Protein AF-V4IVT3-F1 (afdb_monomer)

Organism: NCBI:txid1324957

Structure (mmCIF, N/CA/C/O backbone):
data_AF-V4IVT3-F1
#
_entry.id   AF-V4IVT3-F1
#
loop_
_atom_site.group_PDB
_atom_site.id
_atom_site.type_symbol
_atom_site.label_atom_id
_atom_site.label_alt_id
_atom_site.label_comp_id
_atom_site.label_asym_id
_atom_site.label_entity_id
_atom_site.label_seq_id
_atom_site.pdbx_PDB_ins_code
_atom_site.Cartn_x
_atom_site.Cartn_y
_atom_site.Cartn_z
_atom_site.occupancy
_atom_site.B_iso_or_equiv
_atom_site.auth_seq_id
_atom_site.auth_comp_id
_atom_site.auth_asym_id
_atom_site.auth_atom_id
_atom_site.pdbx_PDB_model_num
ATOM 1 N N . MET A 1 1 ? -0.482 5.892 18.316 1.00 83.56 1 MET A N 1
ATOM 2 C CA . MET A 1 1 ? -0.751 5.610 16.899 1.00 83.56 1 MET A CA 1
ATOM 3 C C . MET A 1 1 ? 0.089 6.516 16.013 1.00 83.56 1 MET A C 1
ATOM 5 O O . MET A 1 1 ? 0.013 7.734 16.141 1.00 83.56 1 MET A O 1
ATOM 9 N N . ASP A 1 2 ? 0.873 5.914 15.125 1.00 91.94 2 ASP A N 1
ATOM 10 C CA . ASP A 1 2 ? 1.661 6.580 14.084 1.00 91.94 2 ASP A CA 1
ATOM 11 C C . ASP A 1 2 ? 1.041 6.321 12.705 1.00 91.94 2 ASP A C 1
ATOM 13 O O . ASP A 1 2 ? 0.226 5.412 12.528 1.00 91.94 2 ASP A O 1
ATOM 17 N N . THR A 1 3 ? 1.413 7.124 11.710 1.00 95.69 3 THR A N 1
ATOM 18 C CA . THR A 1 3 ? 0.985 6.935 10.317 1.00 95.69 3 THR A CA 1
ATOM 19 C C . THR A 1 3 ? 2.180 7.054 9.380 1.00 95.69 3 THR A C 1
ATOM 21 O O . THR A 1 3 ? 2.964 7.993 9.487 1.00 95.69 3 THR A O 1
ATOM 24 N N . GLU A 1 4 ? 2.303 6.097 8.466 1.00 95.50 4 GLU A N 1
ATOM 25 C CA . GLU A 1 4 ? 3.362 5.995 7.459 1.00 95.50 4 GLU A CA 1
ATOM 26 C C . GLU A 1 4 ? 2.772 6.084 6.058 1.00 95.50 4 GLU A C 1
ATOM 28 O O . GLU A 1 4 ? 1.723 5.505 5.800 1.00 95.50 4 GLU A O 1
ATOM 33 N N . GLY A 1 5 ? 3.466 6.725 5.118 1.00 95.19 5 GLY A N 1
ATOM 34 C CA . GLY A 1 5 ? 2.943 6.933 3.763 1.00 95.19 5 GLY A CA 1
ATOM 35 C C . GLY A 1 5 ? 1.857 8.013 3.691 1.00 95.19 5 GLY A C 1
ATOM 36 O O . GLY A 1 5 ? 1.385 8.542 4.697 1.00 95.19 5 GLY A O 1
ATOM 37 N N . THR A 1 6 ? 1.483 8.384 2.472 1.00 95.75 6 THR A N 1
ATOM 38 C CA . THR A 1 6 ? 0.649 9.568 2.202 1.00 95.75 6 THR A CA 1
ATOM 39 C C . THR A 1 6 ? -0.631 9.240 1.440 1.00 95.75 6 THR A C 1
ATOM 41 O O . THR A 1 6 ? -1.629 9.948 1.610 1.00 95.75 6 THR A O 1
ATOM 44 N N . LEU A 1 7 ? -0.637 8.153 0.668 1.00 96.06 7 LEU A N 1
ATOM 45 C CA . LEU A 1 7 ? -1.702 7.773 -0.250 1.00 96.06 7 LEU A CA 1
ATOM 46 C C . LEU A 1 7 ? -2.799 6.969 0.461 1.00 96.06 7 LEU A C 1
ATOM 48 O O . LEU A 1 7 ? -2.551 5.885 0.978 1.00 96.06 7 LEU A O 1
ATOM 52 N N . ALA A 1 8 ? -4.024 7.483 0.468 1.00 94.69 8 ALA A N 1
ATOM 53 C CA . ALA A 1 8 ? -5.204 6.785 0.980 1.00 94.69 8 ALA A CA 1
ATOM 54 C C . ALA A 1 8 ? -6.357 6.986 -0.013 1.00 94.69 8 ALA A C 1
ATOM 56 O O . ALA A 1 8 ? -7.132 7.926 0.158 1.00 94.69 8 ALA A O 1
ATOM 57 N N . PRO A 1 9 ? -6.414 6.195 -1.099 1.00 93.88 9 PRO A N 1
ATOM 58 C CA . PRO A 1 9 ? -7.424 6.375 -2.129 1.00 93.88 9 PRO A CA 1
ATOM 59 C C . PRO A 1 9 ? -8.813 6.076 -1.565 1.00 93.88 9 PRO A C 1
ATOM 61 O O . PRO A 1 9 ? -9.016 5.050 -0.919 1.00 93.88 9 PRO A O 1
ATOM 64 N N . GLU A 1 10 ? -9.769 6.962 -1.825 1.00 91.19 10 GLU A N 1
ATOM 65 C CA . GLU A 1 10 ? -11.156 6.779 -1.380 1.00 91.19 10 GLU A CA 1
ATOM 66 C C . GLU A 1 10 ? -11.987 5.961 -2.376 1.00 91.19 10 GLU A C 1
ATOM 68 O O . GLU A 1 10 ? -13.024 5.410 -2.021 1.00 91.19 10 GLU A O 1
ATOM 73 N N . THR A 1 11 ? -11.517 5.839 -3.621 1.00 91.50 11 THR A N 1
ATOM 74 C CA . THR A 1 11 ? -12.195 5.106 -4.695 1.00 91.50 11 THR A CA 1
ATOM 75 C C . THR A 1 11 ? -11.202 4.323 -5.551 1.00 91.50 11 THR A C 1
ATOM 77 O O . THR A 1 11 ? -10.019 4.670 -5.644 1.00 91.50 11 THR A O 1
ATOM 80 N N . ALA A 1 12 ? -11.697 3.301 -6.257 1.00 90.12 12 ALA A N 1
ATOM 81 C CA . ALA A 1 12 ? -10.900 2.557 -7.232 1.00 90.12 12 ALA A CA 1
ATOM 82 C C . ALA A 1 12 ? -10.398 3.450 -8.384 1.00 90.12 12 ALA A C 1
ATOM 84 O O . ALA A 1 12 ? -9.321 3.216 -8.926 1.00 90.12 12 ALA A O 1
ATOM 85 N N . ALA A 1 13 ? -11.157 4.486 -8.763 1.00 88.31 13 ALA A N 1
ATOM 86 C CA . ALA A 1 13 ? -10.740 5.453 -9.778 1.00 88.31 13 ALA A CA 1
ATOM 87 C C . ALA A 1 13 ? -9.558 6.309 -9.299 1.00 88.31 13 ALA A C 1
ATOM 89 O O . ALA A 1 13 ? -8.565 6.412 -10.012 1.00 88.31 13 ALA A O 1
ATOM 90 N N . ALA A 1 14 ? -9.620 6.832 -8.070 1.00 92.00 14 ALA A N 1
ATOM 91 C CA . ALA A 1 14 ? -8.513 7.584 -7.478 1.00 92.00 14 ALA A CA 1
ATOM 92 C C . ALA A 1 14 ? -7.258 6.712 -7.304 1.00 92.00 14 ALA A C 1
ATOM 94 O O . ALA A 1 14 ? -6.136 7.176 -7.495 1.00 92.00 14 ALA A O 1
ATOM 95 N N . ALA A 1 15 ? -7.436 5.427 -6.974 1.00 94.12 15 ALA A N 1
ATOM 96 C CA . ALA A 1 15 ? -6.331 4.477 -6.918 1.00 94.12 15 ALA A CA 1
ATOM 97 C C . ALA A 1 15 ? -5.674 4.276 -8.295 1.00 94.12 15 ALA A C 1
ATOM 99 O O . ALA A 1 15 ? -4.447 4.265 -8.380 1.00 94.12 15 ALA A O 1
ATOM 100 N N . ARG A 1 16 ? -6.477 4.150 -9.364 1.00 92.06 16 ARG A N 1
ATOM 101 C CA . ARG A 1 16 ? -5.990 4.028 -10.749 1.00 92.06 16 ARG A CA 1
ATOM 102 C C . ARG A 1 16 ? -5.224 5.262 -11.200 1.00 92.06 16 ARG A C 1
ATOM 104 O O . ARG A 1 16 ? -4.102 5.117 -11.668 1.00 92.06 16 ARG A O 1
ATOM 111 N N . GLU A 1 17 ? -5.780 6.448 -10.983 1.00 93.38 17 GLU A N 1
ATOM 112 C CA . GLU A 1 17 ? -5.127 7.718 -11.316 1.00 93.38 17 GLU A CA 1
ATOM 113 C C . GLU A 1 17 ? -3.757 7.834 -10.632 1.00 93.38 17 GLU A C 1
ATOM 115 O O . GLU A 1 17 ? -2.736 7.984 -11.301 1.00 93.38 17 GLU A O 1
ATOM 120 N N . ALA A 1 18 ? -3.706 7.629 -9.312 1.00 95.88 18 ALA A N 1
ATOM 121 C CA . ALA A 1 18 ? -2.451 7.672 -8.564 1.00 95.88 18 ALA A CA 1
ATOM 122 C C . ALA A 1 18 ? -1.438 6.608 -9.029 1.00 95.88 18 ALA A C 1
ATOM 124 O O . ALA A 1 18 ? -0.230 6.838 -9.004 1.00 95.88 18 ALA A O 1
ATOM 125 N N . TYR A 1 19 ? -1.902 5.427 -9.443 1.00 95.56 19 TYR A N 1
ATOM 126 C CA . TYR A 1 19 ? -1.035 4.374 -9.969 1.00 95.56 19 TYR A CA 1
ATOM 127 C C . TYR A 1 19 ? -0.478 4.719 -11.358 1.00 95.56 19 TYR A C 1
ATOM 129 O O . TYR A 1 19 ? 0.705 4.490 -11.621 1.00 95.56 19 TYR A O 1
ATOM 137 N N . GLU A 1 20 ? -1.287 5.305 -12.240 1.00 94.38 20 GLU A N 1
ATOM 138 C CA . GLU A 1 20 ? -0.865 5.759 -13.569 1.00 94.38 20 GLU A CA 1
ATOM 139 C C . GLU A 1 20 ? 0.207 6.856 -13.487 1.00 94.38 20 GLU A C 1
ATOM 141 O O . GLU A 1 20 ? 1.221 6.778 -14.191 1.00 94.38 20 GLU A O 1
ATOM 146 N N . GLU A 1 21 ? 0.055 7.810 -12.562 1.00 96.25 21 GLU A N 1
ATOM 147 C CA . GLU A 1 21 ? 1.023 8.890 -12.319 1.00 96.25 21 GLU A CA 1
ATOM 148 C C . GLU A 1 21 ? 2.428 8.386 -11.939 1.00 96.25 21 GLU A C 1
ATOM 150 O O . GLU A 1 21 ? 3.429 9.069 -12.172 1.00 96.25 21 GLU A O 1
ATOM 155 N N . LEU A 1 22 ? 2.539 7.167 -11.403 1.00 96.69 22 LEU A N 1
ATOM 156 C CA . LEU A 1 22 ? 3.819 6.568 -11.015 1.00 96.69 22 LEU A CA 1
ATOM 157 C C . LEU A 1 22 ? 4.597 5.950 -12.183 1.00 96.69 22 LEU A C 1
ATOM 159 O O . LEU A 1 22 ? 5.755 5.569 -11.998 1.00 96.69 22 LEU A O 1
ATOM 163 N N . GLY A 1 23 ? 4.013 5.863 -13.384 1.00 94.81 23 GLY A N 1
ATOM 164 C CA . GLY A 1 23 ? 4.668 5.302 -14.572 1.00 94.81 23 GLY A CA 1
ATOM 165 C C . GLY A 1 23 ? 6.054 5.904 -14.863 1.00 94.81 23 GLY A C 1
ATOM 166 O O . GLY A 1 23 ? 7.041 5.162 -14.900 1.00 94.81 23 GLY A O 1
ATOM 167 N N . PRO A 1 24 ? 6.177 7.238 -15.009 1.00 96.31 24 PRO A N 1
ATOM 168 C CA . PRO A 1 24 ? 7.465 7.890 -15.248 1.00 96.31 24 PRO A CA 1
ATOM 169 C C . PRO A 1 24 ? 8.474 7.679 -14.112 1.00 96.31 24 PRO A C 1
ATOM 171 O O . PRO A 1 24 ? 9.652 7.427 -14.373 1.00 96.31 24 PRO A O 1
ATOM 174 N N . ALA A 1 25 ? 8.022 7.737 -12.854 1.00 96.81 25 ALA A N 1
ATOM 175 C CA . ALA A 1 25 ? 8.884 7.520 -11.694 1.00 96.81 25 ALA A CA 1
ATOM 176 C C . ALA A 1 25 ? 9.462 6.096 -11.694 1.00 96.81 25 ALA A C 1
ATOM 178 O O . ALA A 1 25 ? 10.673 5.925 -11.565 1.00 96.81 25 ALA A O 1
ATOM 179 N N . ALA A 1 26 ? 8.627 5.084 -11.942 1.00 96.88 26 ALA A N 1
ATOM 180 C CA . ALA A 1 26 ? 9.058 3.693 -12.030 1.00 96.88 26 ALA A CA 1
ATOM 181 C C . ALA A 1 26 ? 10.080 3.464 -13.153 1.00 96.88 26 ALA A C 1
ATOM 183 O O . ALA A 1 26 ? 11.081 2.767 -12.956 1.00 96.88 26 ALA A O 1
ATOM 184 N N . GLN A 1 27 ? 9.875 4.087 -14.317 1.00 95.00 27 GLN A N 1
ATOM 185 C CA . GLN A 1 27 ? 10.809 3.991 -15.436 1.00 95.00 27 GLN A CA 1
ATOM 186 C C . GLN A 1 27 ? 12.173 4.604 -15.094 1.00 95.00 27 GLN A C 1
ATOM 188 O O . GLN A 1 27 ? 13.209 3.995 -15.371 1.00 95.00 27 GLN A O 1
ATOM 193 N N . VAL A 1 28 ? 12.187 5.793 -14.482 1.00 97.44 28 VAL A N 1
ATOM 194 C CA . VAL A 1 28 ? 13.426 6.466 -14.063 1.00 97.44 28 VAL A CA 1
ATOM 195 C C . VAL A 1 28 ? 14.150 5.644 -13.002 1.00 97.44 28 VAL A C 1
ATOM 197 O O . VAL A 1 28 ? 15.338 5.374 -13.159 1.00 97.44 28 VAL A O 1
ATOM 200 N N . THR A 1 29 ? 13.445 5.179 -11.968 1.00 97.62 29 THR A N 1
ATOM 201 C CA . THR A 1 29 ? 14.031 4.341 -10.913 1.00 97.62 29 THR A CA 1
ATOM 202 C C . THR A 1 29 ? 14.659 3.072 -11.485 1.00 97.62 29 THR A C 1
ATOM 204 O O . THR A 1 29 ? 15.798 2.749 -11.152 1.00 97.62 29 THR A O 1
ATOM 207 N N . THR A 1 30 ? 13.961 2.381 -12.390 1.00 96.88 30 THR A N 1
ATOM 208 C CA . THR A 1 30 ? 14.478 1.159 -13.026 1.00 96.88 30 THR A CA 1
ATOM 209 C C . THR A 1 30 ? 15.719 1.449 -13.871 1.00 96.88 30 THR A C 1
ATOM 211 O O . THR A 1 30 ? 16.702 0.709 -13.816 1.00 96.88 30 THR A O 1
ATOM 214 N N . ARG A 1 31 ? 15.706 2.556 -14.624 1.00 95.50 31 ARG A N 1
ATOM 215 C CA . ARG A 1 31 ? 16.837 2.967 -15.459 1.00 95.50 31 ARG A CA 1
ATOM 216 C C . ARG A 1 31 ? 18.078 3.283 -14.635 1.00 95.50 31 ARG A C 1
ATOM 218 O O . ARG A 1 31 ? 19.161 2.814 -14.971 1.00 95.50 31 ARG A O 1
ATOM 225 N N . GLU A 1 32 ? 17.926 4.059 -13.567 1.00 98.12 32 GLU A N 1
ATOM 226 C CA . GLU A 1 32 ? 19.049 4.423 -12.702 1.00 98.12 32 GLU A CA 1
ATOM 227 C C . GLU A 1 32 ? 19.602 3.202 -11.955 1.00 98.12 32 GLU A C 1
ATOM 229 O O . GLU A 1 32 ? 20.818 3.079 -11.818 1.00 98.12 32 GLU A O 1
ATOM 234 N N . ALA A 1 33 ? 18.746 2.253 -11.558 1.00 96.94 33 ALA A N 1
ATOM 235 C CA . ALA A 1 33 ? 19.195 0.982 -10.994 1.00 96.94 33 ALA A CA 1
ATOM 236 C C . ALA A 1 33 ? 20.020 0.167 -12.007 1.00 96.94 33 ALA A C 1
ATOM 238 O O . ALA A 1 33 ? 21.124 -0.267 -11.685 1.00 96.94 33 ALA A O 1
ATOM 239 N N . ALA A 1 34 ? 19.534 0.003 -13.243 1.00 95.88 34 ALA A N 1
ATOM 240 C CA . ALA A 1 34 ? 20.262 -0.701 -14.304 1.00 95.88 34 ALA A CA 1
ATOM 241 C C . ALA A 1 34 ? 21.603 -0.029 -14.636 1.00 95.88 34 ALA A C 1
ATOM 243 O O . ALA A 1 34 ? 22.617 -0.701 -14.807 1.00 95.88 34 ALA A O 1
ATOM 244 N N . LYS A 1 35 ? 21.627 1.306 -14.655 1.00 95.06 35 LYS A N 1
ATOM 245 C CA . LYS A 1 35 ? 22.848 2.091 -14.854 1.00 95.06 35 LYS A CA 1
ATOM 246 C C . LYS A 1 35 ? 23.850 1.904 -13.715 1.00 95.06 35 LYS A C 1
ATOM 248 O O . LYS A 1 35 ? 25.039 1.780 -13.980 1.00 95.06 35 LYS A O 1
ATOM 253 N N . ALA A 1 36 ? 23.392 1.877 -12.464 1.00 97.44 36 ALA A N 1
ATOM 254 C CA . ALA A 1 36 ? 24.249 1.608 -11.309 1.00 97.44 36 ALA A CA 1
ATOM 255 C C . ALA A 1 36 ? 24.818 0.178 -11.319 1.00 97.44 36 ALA A C 1
ATOM 257 O O . ALA A 1 36 ? 25.887 -0.055 -10.765 1.00 97.44 36 ALA A O 1
ATOM 258 N N . MET A 1 37 ? 24.115 -0.755 -11.966 1.00 96.69 37 MET A N 1
ATOM 259 C CA . MET A 1 37 ? 24.580 -2.118 -12.241 1.00 96.69 37 MET A CA 1
ATOM 260 C C . MET A 1 37 ? 25.440 -2.226 -13.512 1.00 96.69 37 MET A C 1
ATOM 262 O O . MET A 1 37 ? 25.831 -3.329 -13.875 1.00 96.69 37 MET A O 1
ATOM 266 N N . GLU A 1 38 ? 25.737 -1.103 -14.175 1.00 96.69 38 GLU A N 1
ATOM 267 C CA . GLU A 1 38 ? 26.580 -1.019 -15.375 1.00 96.69 38 GLU A CA 1
ATOM 268 C C . GLU A 1 38 ? 26.067 -1.830 -16.578 1.00 96.69 38 GLU A C 1
ATOM 270 O O . GLU A 1 38 ? 26.850 -2.222 -17.441 1.00 96.69 38 GLU A O 1
ATOM 275 N N . PHE A 1 39 ? 24.750 -2.047 -16.674 1.00 97.06 39 PHE A N 1
ATOM 276 C CA . PHE A 1 39 ? 24.166 -2.741 -17.824 1.00 97.06 39 PHE A CA 1
ATOM 277 C C . PHE A 1 39 ? 24.455 -1.973 -19.114 1.00 97.06 39 PHE A C 1
ATOM 279 O O . PHE A 1 39 ? 24.189 -0.769 -19.219 1.00 97.06 39 PHE A O 1
ATOM 286 N N . ASP A 1 40 ? 24.959 -2.684 -20.121 1.00 91.94 40 ASP A N 1
ATOM 287 C CA . ASP A 1 40 ? 25.093 -2.134 -21.462 1.00 91.94 40 ASP A CA 1
ATOM 288 C C . ASP A 1 40 ? 23.731 -2.049 -22.179 1.00 91.94 40 ASP A C 1
ATOM 290 O O . ASP A 1 40 ? 22.675 -2.401 -21.649 1.00 91.94 40 ASP A O 1
ATOM 294 N N . ARG A 1 41 ? 23.728 -1.529 -23.410 1.00 91.56 41 ARG A N 1
ATOM 295 C CA . ARG A 1 41 ? 22.489 -1.300 -24.167 1.00 91.56 41 ARG A CA 1
ATOM 296 C C . ARG A 1 41 ? 21.761 -2.595 -24.534 1.00 91.56 41 ARG A C 1
ATOM 298 O O . ARG A 1 41 ? 20.535 -2.573 -24.638 1.00 91.56 41 ARG A O 1
ATOM 305 N N . GLU A 1 42 ? 22.489 -3.670 -24.815 1.00 93.62 42 GLU A N 1
ATOM 306 C CA . GLU A 1 42 ? 21.904 -4.965 -25.159 1.00 93.62 42 GLU A CA 1
ATOM 307 C C . GLU A 1 42 ? 21.320 -5.611 -23.904 1.00 93.62 42 GLU A C 1
ATOM 309 O O . GLU A 1 42 ? 20.134 -5.947 -23.891 1.00 93.62 42 GLU A O 1
ATOM 314 N N . GLU A 1 43 ? 22.094 -5.643 -22.818 1.00 94.62 43 GLU A N 1
ATOM 315 C CA . GLU A 1 43 ? 21.648 -6.187 -21.536 1.00 94.62 43 GLU A CA 1
ATOM 316 C C . GLU A 1 43 ? 20.455 -5.412 -20.965 1.00 94.62 43 GLU A C 1
ATOM 318 O O . GLU A 1 43 ? 19.487 -6.014 -20.499 1.00 94.62 43 GLU A O 1
ATOM 323 N N . TYR A 1 44 ? 20.453 -4.080 -21.070 1.00 92.44 44 TYR A N 1
ATOM 324 C CA . TYR A 1 44 ? 19.311 -3.262 -20.667 1.00 92.44 44 TYR A CA 1
ATOM 325 C C . TYR A 1 44 ? 18.043 -3.654 -21.431 1.00 92.44 44 TYR A C 1
ATOM 327 O O . TYR A 1 44 ? 16.985 -3.808 -20.830 1.00 92.44 44 TYR A O 1
ATOM 335 N N . ARG A 1 45 ? 18.129 -3.826 -22.755 1.00 91.12 45 ARG A N 1
ATOM 336 C CA . ARG A 1 45 ? 16.970 -4.188 -23.587 1.00 91.12 45 ARG A CA 1
ATOM 337 C C . ARG A 1 45 ? 16.459 -5.595 -23.297 1.00 91.12 45 ARG A C 1
ATOM 339 O O . ARG A 1 45 ? 15.258 -5.817 -23.390 1.00 91.12 45 ARG A O 1
ATOM 346 N N . GLU A 1 46 ? 17.351 -6.524 -22.966 1.00 94.06 46 GLU A N 1
ATOM 347 C CA . GLU A 1 46 ? 16.985 -7.890 -22.584 1.00 94.06 46 GLU A CA 1
ATOM 348 C C . GLU A 1 46 ? 16.330 -7.934 -21.195 1.00 94.06 46 GLU A C 1
ATOM 350 O O . GLU A 1 46 ? 15.328 -8.619 -21.002 1.00 94.06 46 GLU A O 1
ATOM 355 N N . ARG A 1 47 ? 16.902 -7.221 -20.217 1.00 93.25 47 ARG A N 1
ATOM 356 C CA . ARG A 1 47 ? 16.565 -7.376 -18.793 1.00 93.25 47 ARG A CA 1
ATOM 357 C C . ARG A 1 47 ? 15.533 -6.376 -18.289 1.00 93.25 47 ARG A C 1
ATOM 359 O O . ARG A 1 47 ? 14.783 -6.702 -17.374 1.00 93.25 47 ARG A O 1
ATOM 366 N N . VAL A 1 48 ? 15.492 -5.163 -18.835 1.00 94.56 48 VAL A N 1
ATOM 367 C CA . VAL A 1 48 ? 14.569 -4.106 -18.398 1.00 94.56 48 VAL A CA 1
ATOM 368 C C . VAL A 1 48 ? 13.308 -4.153 -19.254 1.00 94.56 48 VAL A C 1
ATOM 370 O O . VAL A 1 48 ? 13.123 -3.371 -20.186 1.00 94.56 48 VAL A O 1
ATOM 373 N N . THR A 1 49 ? 12.440 -5.113 -18.937 1.00 93.75 49 THR A N 1
ATOM 374 C CA . THR A 1 49 ? 11.145 -5.284 -19.604 1.00 93.75 49 THR A CA 1
ATOM 375 C C . THR A 1 49 ? 10.081 -4.349 -19.022 1.00 93.75 49 THR A C 1
ATOM 377 O O . THR A 1 49 ? 10.250 -3.761 -17.948 1.00 93.75 49 THR A O 1
ATOM 380 N N . SER A 1 50 ? 8.943 -4.238 -19.711 1.00 91.06 50 SER A N 1
ATOM 381 C CA . SER A 1 50 ? 7.754 -3.564 -19.178 1.00 91.06 50 SER A CA 1
ATOM 382 C C . SER A 1 50 ? 7.286 -4.173 -17.854 1.00 91.06 50 SER A C 1
ATOM 384 O O . SER A 1 50 ? 6.843 -3.430 -16.984 1.00 91.06 50 SER A O 1
ATOM 386 N N . ASP A 1 51 ? 7.446 -5.486 -17.663 1.00 91.12 51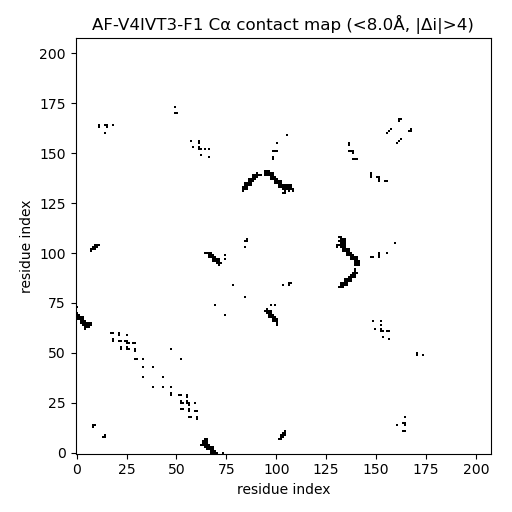 ASP A N 1
ATOM 387 C CA . ASP A 1 51 ? 7.076 -6.176 -16.419 1.00 91.12 51 ASP A CA 1
ATOM 388 C C . ASP A 1 51 ? 7.967 -5.759 -15.245 1.00 91.12 51 ASP A C 1
ATOM 390 O O . ASP A 1 51 ? 7.488 -5.597 -14.122 1.00 91.12 51 ASP A O 1
ATOM 394 N N . VAL A 1 52 ? 9.262 -5.530 -15.496 1.00 94.94 52 VAL A N 1
ATOM 395 C CA . VAL A 1 52 ? 10.183 -5.013 -14.473 1.00 94.94 52 VAL A CA 1
ATOM 396 C C . VAL A 1 52 ? 9.775 -3.601 -14.066 1.00 94.94 52 VAL A C 1
ATOM 398 O O . VAL A 1 52 ? 9.651 -3.319 -12.875 1.00 94.94 52 VAL A O 1
ATOM 401 N N . VAL A 1 53 ? 9.502 -2.726 -15.037 1.00 94.88 53 VAL A N 1
ATOM 402 C CA . VAL A 1 53 ? 9.034 -1.359 -14.753 1.00 94.88 53 VAL A CA 1
ATOM 403 C C . VAL A 1 53 ? 7.686 -1.384 -14.022 1.00 94.88 53 VAL A C 1
ATOM 405 O O . VAL A 1 53 ? 7.506 -0.645 -13.055 1.00 94.88 53 VAL A O 1
ATOM 408 N N . GLY A 1 54 ? 6.769 -2.267 -14.425 1.00 93.19 54 GLY A N 1
ATOM 409 C CA . GLY A 1 54 ? 5.493 -2.498 -13.746 1.00 93.19 54 GLY A CA 1
ATOM 410 C C . GLY A 1 54 ? 5.684 -2.942 -12.297 1.00 93.19 54 GLY A C 1
ATOM 411 O O . GLY A 1 54 ? 5.102 -2.351 -11.398 1.00 93.19 54 GLY A O 1
ATOM 412 N N . THR A 1 55 ? 6.596 -3.881 -12.045 1.00 94.44 55 THR A N 1
ATOM 413 C CA . THR A 1 55 ? 6.928 -4.348 -10.688 1.00 94.44 55 THR A CA 1
ATOM 414 C C . THR A 1 55 ? 7.488 -3.224 -9.814 1.00 94.44 55 THR A C 1
ATOM 416 O O . THR A 1 55 ? 7.158 -3.120 -8.632 1.00 94.44 55 THR A O 1
ATOM 419 N N . VAL A 1 56 ? 8.325 -2.348 -10.379 1.00 96.44 56 VAL A N 1
ATOM 420 C CA . VAL A 1 56 ? 8.815 -1.165 -9.657 1.00 96.44 56 VAL A CA 1
ATOM 421 C C . VAL A 1 56 ? 7.666 -0.200 -9.367 1.00 96.44 56 VAL A C 1
ATOM 423 O O . VAL A 1 56 ? 7.581 0.315 -8.255 1.00 96.44 56 VAL A O 1
ATOM 426 N N . ARG A 1 57 ? 6.748 0.011 -10.315 1.00 96.50 57 ARG A N 1
ATOM 427 C CA . ARG A 1 57 ? 5.554 0.843 -10.111 1.00 96.50 57 ARG A CA 1
ATOM 428 C C . ARG A 1 57 ? 4.657 0.292 -9.001 1.00 96.50 57 ARG A C 1
ATOM 430 O O . ARG A 1 57 ? 4.249 1.059 -8.135 1.00 96.50 57 ARG A O 1
ATOM 437 N N . ASP A 1 58 ? 4.425 -1.018 -8.980 1.00 95.38 58 ASP A N 1
ATOM 438 C CA . ASP A 1 58 ? 3.683 -1.724 -7.928 1.00 95.38 58 ASP A CA 1
ATOM 439 C C . ASP A 1 58 ? 4.309 -1.473 -6.553 1.00 95.38 58 ASP A C 1
ATOM 441 O O . ASP A 1 58 ? 3.625 -1.092 -5.601 1.00 95.38 58 ASP A O 1
ATOM 445 N N . ALA A 1 59 ? 5.632 -1.629 -6.455 1.00 95.19 59 ALA A N 1
ATOM 446 C CA . ALA A 1 59 ? 6.370 -1.396 -5.220 1.00 95.19 59 ALA A CA 1
ATOM 447 C C . ALA A 1 59 ? 6.311 0.072 -4.776 1.00 95.19 59 ALA A C 1
ATOM 449 O O . ALA A 1 59 ? 6.108 0.342 -3.590 1.00 95.19 59 ALA A O 1
ATOM 450 N N . LEU A 1 60 ? 6.453 1.020 -5.708 1.00 96.50 60 LEU A N 1
ATOM 451 C CA . LEU A 1 60 ? 6.328 2.447 -5.417 1.00 96.50 60 LEU A CA 1
ATOM 452 C C . LEU A 1 60 ? 4.928 2.774 -4.898 1.00 96.50 60 LEU A C 1
ATOM 454 O O . LEU A 1 60 ? 4.812 3.374 -3.831 1.00 96.50 60 LEU A O 1
ATOM 458 N N . PHE A 1 61 ? 3.879 2.318 -5.582 1.00 97.56 61 PHE A N 1
ATOM 459 C CA . PHE A 1 61 ? 2.496 2.542 -5.165 1.00 97.56 61 PHE A CA 1
ATOM 460 C C . PHE A 1 61 ? 2.239 1.967 -3.772 1.00 97.56 61 PHE A C 1
ATOM 462 O O . PHE A 1 61 ? 1.790 2.680 -2.875 1.00 97.56 61 PHE A O 1
ATOM 469 N N . ALA A 1 62 ? 2.612 0.702 -3.558 1.00 96.06 62 ALA A N 1
ATOM 470 C CA . ALA A 1 62 ? 2.484 0.045 -2.266 1.00 96.06 62 ALA A CA 1
ATOM 471 C C . ALA A 1 62 ? 3.239 0.810 -1.165 1.00 96.06 62 ALA A C 1
ATOM 473 O O . ALA A 1 62 ? 2.719 0.962 -0.062 1.00 96.06 62 ALA A O 1
ATOM 474 N N . SER A 1 63 ? 4.431 1.346 -1.457 1.00 95.69 63 SER A N 1
ATOM 475 C C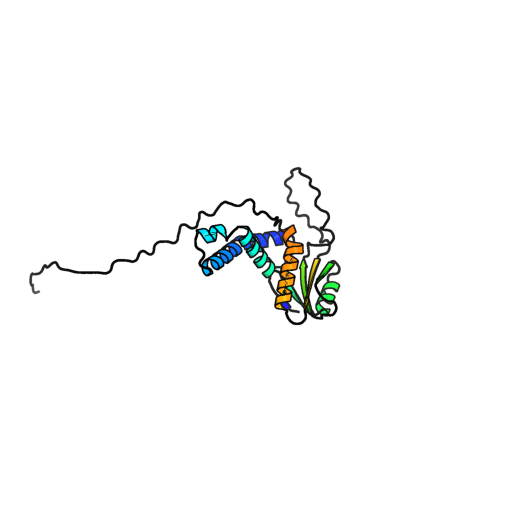A . SER A 1 63 ? 5.219 2.145 -0.505 1.00 95.69 63 SER A CA 1
ATOM 476 C C . SER A 1 63 ? 4.566 3.473 -0.113 1.00 95.69 63 SER A C 1
ATOM 478 O O . SER A 1 63 ? 4.820 3.975 0.982 1.00 95.69 63 SER A O 1
ATOM 480 N N . LEU A 1 64 ? 3.713 4.031 -0.974 1.00 97.00 64 LEU A N 1
ATOM 481 C CA . LEU A 1 64 ? 3.017 5.287 -0.714 1.00 97.00 64 LEU A CA 1
ATOM 482 C C . LEU A 1 64 ? 1.748 5.093 0.110 1.00 97.00 64 LEU A C 1
ATOM 484 O O . LEU A 1 64 ? 1.310 6.056 0.744 1.00 97.00 64 LEU A O 1
ATOM 488 N N . LEU A 1 65 ? 1.184 3.880 0.141 1.00 97.69 65 LEU A N 1
ATOM 489 C CA . LEU A 1 65 ? -0.029 3.585 0.898 1.00 97.69 65 LEU A CA 1
ATOM 490 C C . LEU A 1 65 ? 0.122 3.996 2.362 1.00 97.69 65 LEU A C 1
ATOM 492 O O . LEU A 1 65 ? 1.113 3.672 3.033 1.00 97.69 65 LEU A O 1
ATOM 496 N N . ARG A 1 66 ? -0.900 4.707 2.834 1.00 97.88 66 ARG A N 1
ATOM 497 C CA . ARG A 1 66 ? -1.044 5.166 4.203 1.00 97.88 66 ARG A CA 1
ATOM 498 C C . ARG A 1 66 ? -1.300 3.971 5.105 1.00 97.88 66 ARG A C 1
ATOM 500 O O . ARG A 1 66 ? -2.344 3.335 5.006 1.00 97.88 66 ARG A O 1
ATOM 507 N N . VAL A 1 67 ? -0.370 3.695 6.001 1.00 97.88 67 VAL A N 1
ATOM 508 C CA . VAL A 1 67 ? -0.459 2.612 6.973 1.00 97.88 67 VAL A CA 1
ATOM 509 C C . VAL A 1 67 ? -0.500 3.213 8.361 1.00 97.88 67 VAL A C 1
ATOM 511 O O . VAL A 1 67 ? 0.345 4.030 8.726 1.00 97.88 67 VAL A O 1
ATOM 514 N N . HIS A 1 68 ? -1.478 2.789 9.140 1.00 97.38 68 HIS A N 1
ATOM 515 C CA . HIS A 1 68 ? -1.564 3.092 10.553 1.00 97.38 68 HIS A CA 1
ATOM 516 C C . HIS A 1 68 ? -0.757 2.065 11.338 1.00 97.38 68 HIS A C 1
ATOM 518 O O . HIS A 1 68 ? -0.794 0.876 11.025 1.00 97.38 68 HIS A O 1
ATOM 524 N N . VAL A 1 69 ? -0.013 2.527 12.339 1.00 97.31 69 VAL A N 1
ATOM 525 C CA . VAL A 1 69 ? 0.797 1.680 13.215 1.00 97.31 69 VAL A CA 1
ATOM 526 C C . VAL A 1 69 ? 0.401 1.968 14.653 1.00 97.31 69 VAL A C 1
ATOM 528 O O . VAL A 1 69 ? 0.516 3.104 15.119 1.00 97.31 69 VAL A O 1
ATOM 531 N N . GLY A 1 70 ? -0.063 0.950 15.365 1.00 96.44 70 GLY A N 1
ATOM 532 C CA . GLY A 1 70 ? -0.605 1.132 16.703 1.00 96.44 70 GLY A CA 1
ATOM 533 C C . GLY A 1 70 ? -0.705 -0.156 17.501 1.00 96.44 70 GLY A C 1
ATOM 534 O O . GLY A 1 70 ? -0.180 -1.203 17.113 1.00 96.44 70 GLY A O 1
ATOM 535 N N . THR A 1 71 ? -1.354 -0.060 18.653 1.00 95.56 71 THR A N 1
ATOM 536 C CA . THR A 1 71 ? -1.694 -1.217 19.480 1.00 95.56 71 THR A CA 1
ATOM 537 C C . THR A 1 71 ? -2.963 -1.910 18.976 1.00 95.56 71 THR A C 1
ATOM 539 O O . THR A 1 71 ? -3.724 -1.354 18.184 1.00 95.56 71 THR A O 1
ATOM 542 N N . ARG A 1 72 ? -3.220 -3.128 19.461 1.00 93.56 72 ARG A N 1
ATOM 543 C CA . ARG A 1 72 ? -4.485 -3.844 19.266 1.00 93.56 72 ARG A CA 1
ATOM 544 C C . ARG A 1 72 ? -5.660 -3.005 19.763 1.00 93.56 72 ARG A C 1
ATOM 546 O O . ARG A 1 72 ? -6.640 -2.894 19.052 1.00 93.56 72 ARG A O 1
ATOM 553 N N . GLU A 1 73 ? -5.533 -2.363 20.922 1.00 94.69 73 GLU A N 1
ATOM 554 C CA . GLU A 1 73 ? -6.580 -1.490 21.471 1.00 94.69 73 GLU A CA 1
ATOM 555 C C . GLU A 1 73 ? -6.890 -0.300 20.546 1.00 94.69 73 GLU A C 1
ATOM 557 O O . GLU A 1 73 ? -8.055 0.018 20.323 1.00 94.69 73 GLU A O 1
ATOM 562 N N . GLU A 1 74 ? -5.864 0.326 19.955 1.00 96.94 74 GLU A N 1
ATOM 563 C CA . GLU A 1 74 ? -6.052 1.401 18.971 1.00 96.94 74 GLU A CA 1
ATOM 564 C C . GLU A 1 74 ? -6.739 0.891 17.691 1.00 96.94 74 GLU A C 1
ATOM 566 O O . GLU A 1 74 ? -7.589 1.583 17.132 1.00 96.94 74 GLU A O 1
ATOM 571 N N . PHE A 1 75 ? -6.406 -0.323 17.242 1.00 96.31 75 PHE A N 1
ATOM 572 C CA . PHE A 1 75 ? -7.040 -0.958 16.085 1.00 96.31 75 PHE A CA 1
ATOM 573 C C . PHE A 1 75 ? -8.499 -1.354 16.353 1.00 96.31 75 PHE A C 1
ATOM 575 O O . PHE A 1 75 ? -9.374 -1.051 15.546 1.00 96.31 75 PHE A O 1
ATOM 582 N N . ASP A 1 76 ? -8.780 -1.975 17.498 1.00 94.94 76 ASP A N 1
ATOM 583 C CA . ASP A 1 76 ? -10.130 -2.378 17.899 1.00 94.94 76 ASP A CA 1
ATOM 584 C C . ASP A 1 76 ? -11.031 -1.149 18.094 1.00 94.94 76 ASP A C 1
ATOM 586 O O . ASP A 1 76 ? -12.194 -1.155 17.688 1.00 94.94 76 ASP A O 1
ATOM 590 N N . GLY A 1 77 ? -10.483 -0.066 18.659 1.00 96.31 77 GLY A N 1
ATOM 591 C CA . GLY A 1 77 ? -11.162 1.227 18.737 1.00 96.31 77 GLY A CA 1
ATOM 592 C C . GLY A 1 77 ? -11.488 1.788 17.353 1.00 96.31 77 GLY A C 1
ATOM 593 O O . GLY A 1 77 ? -12.618 2.203 17.109 1.00 96.31 77 GLY A O 1
ATOM 594 N N . TRP A 1 78 ? -10.536 1.719 16.418 1.00 96.31 78 TRP A N 1
ATOM 595 C CA . TRP A 1 78 ? -10.771 2.131 15.035 1.00 96.31 78 TRP A CA 1
ATOM 596 C C . TRP A 1 78 ? -11.885 1.306 14.370 1.00 96.31 78 TRP A C 1
ATOM 598 O O . TRP A 1 78 ? -12.764 1.891 13.745 1.00 96.31 78 TRP A O 1
ATOM 608 N N . LEU A 1 79 ? -11.909 -0.022 14.542 1.00 94.94 79 LEU A N 1
ATOM 609 C CA . LEU A 1 79 ? -12.981 -0.885 14.020 1.00 94.94 79 LEU A CA 1
ATOM 610 C C . LEU A 1 79 ? -14.351 -0.553 14.623 1.00 94.94 79 LEU A C 1
ATOM 612 O O . LEU A 1 79 ? -15.355 -0.570 13.915 1.00 94.94 79 LEU A O 1
ATOM 616 N N . ALA A 1 80 ? -14.405 -0.229 15.917 1.00 95.12 80 ALA A N 1
ATOM 617 C CA . ALA A 1 80 ? -15.649 0.163 16.576 1.00 95.12 80 ALA A CA 1
ATOM 618 C C . ALA A 1 80 ? -16.229 1.470 16.003 1.00 95.12 80 ALA A C 1
ATOM 620 O O . ALA A 1 80 ? -17.449 1.598 15.890 1.00 95.12 80 ALA A O 1
ATOM 621 N N . ASP A 1 81 ? -15.363 2.406 15.604 1.00 94.81 81 ASP A N 1
ATOM 622 C CA . ASP A 1 81 ? -15.751 3.653 14.935 1.00 94.81 81 ASP A CA 1
ATOM 623 C C . ASP A 1 81 ? -16.100 3.454 13.444 1.00 94.81 81 ASP A C 1
ATOM 625 O O . ASP A 1 81 ? -16.742 4.315 12.841 1.00 94.81 81 ASP A O 1
ATOM 629 N N . HIS A 1 82 ? -15.707 2.320 12.853 1.00 93.62 82 HIS A N 1
ATOM 630 C CA . HIS A 1 82 ? -15.884 1.992 11.435 1.00 93.62 82 HIS A CA 1
ATOM 631 C C . HIS A 1 82 ? -16.593 0.634 11.268 1.00 93.62 82 HIS A C 1
ATOM 633 O O . HIS A 1 82 ? -16.020 -0.293 10.692 1.00 93.62 82 HIS A O 1
ATOM 639 N N . PRO A 1 83 ? -17.848 0.492 11.741 1.00 91.12 83 PRO A N 1
ATOM 640 C CA . PRO A 1 83 ? -18.561 -0.790 11.771 1.00 91.12 83 PRO A CA 1
ATOM 641 C C . PRO A 1 83 ? -18.859 -1.361 10.381 1.00 91.12 83 PRO A C 1
ATOM 643 O O . PRO A 1 83 ? -19.139 -2.550 10.253 1.00 91.12 83 PRO A O 1
ATOM 646 N N . ASP A 1 84 ? -18.806 -0.517 9.353 1.00 89.62 84 ASP A N 1
ATOM 647 C CA . ASP A 1 84 ? -18.984 -0.929 7.968 1.00 89.62 84 ASP A CA 1
ATOM 648 C C . ASP A 1 84 ? -17.715 -1.584 7.395 1.00 89.62 84 ASP A C 1
ATOM 650 O O . ASP A 1 84 ? -17.766 -2.125 6.302 1.00 89.62 84 ASP A O 1
ATOM 654 N N . TYR A 1 85 ? -16.568 -1.564 8.085 1.00 92.12 85 TYR A N 1
ATOM 655 C CA . TYR A 1 85 ? -15.349 -2.196 7.577 1.00 92.12 85 TYR A CA 1
ATOM 656 C C . TYR A 1 85 ? -15.243 -3.671 7.969 1.00 92.12 85 TYR A C 1
ATOM 658 O O . TYR A 1 85 ? -15.313 -4.028 9.145 1.00 92.12 85 TYR A O 1
ATOM 666 N N . GLU A 1 86 ? -14.962 -4.528 6.990 1.00 91.75 86 GLU A N 1
ATOM 667 C CA . GLU A 1 86 ? -14.544 -5.907 7.234 1.00 91.75 86 GLU A CA 1
ATOM 668 C C . GLU A 1 86 ? -13.028 -5.967 7.462 1.00 91.75 86 GLU A C 1
ATOM 670 O O . GLU A 1 86 ? -12.252 -5.368 6.717 1.00 91.75 86 GLU A O 1
ATOM 675 N N . ALA A 1 87 ? -12.587 -6.682 8.499 1.00 92.62 87 ALA A N 1
ATOM 676 C CA . ALA A 1 87 ? -11.173 -6.795 8.840 1.00 92.62 87 ALA A CA 1
ATOM 677 C C . ALA A 1 87 ? -10.541 -8.075 8.283 1.00 92.62 87 ALA A C 1
ATOM 679 O O . ALA A 1 87 ? -10.910 -9.180 8.680 1.00 92.62 87 ALA A O 1
ATOM 680 N N . ASP A 1 88 ? -9.510 -7.920 7.451 1.00 93.00 88 ASP A N 1
ATOM 681 C CA . ASP A 1 88 ? -8.641 -9.009 7.008 1.00 93.00 88 ASP A CA 1
ATOM 682 C C . ASP A 1 88 ? -7.281 -8.931 7.721 1.00 93.00 88 ASP A C 1
ATOM 684 O O . ASP A 1 88 ? -6.353 -8.230 7.299 1.00 93.00 88 ASP A O 1
ATOM 688 N N . VAL A 1 89 ? -7.165 -9.652 8.839 1.00 93.19 89 VAL A N 1
ATOM 689 C CA . VAL A 1 89 ? -5.999 -9.611 9.732 1.00 93.19 89 VAL A CA 1
ATOM 690 C C . VAL A 1 89 ? -5.050 -10.781 9.452 1.00 93.19 89 VAL A C 1
ATOM 692 O O . VAL A 1 89 ? -5.432 -11.946 9.504 1.00 93.19 89 VAL A O 1
ATOM 695 N N . ALA A 1 90 ? -3.774 -10.489 9.188 1.00 91.00 90 ALA A N 1
ATOM 696 C CA . ALA A 1 90 ? -2.691 -11.478 9.166 1.00 91.00 90 ALA A CA 1
ATOM 697 C C . ALA A 1 90 ? -1.950 -11.528 10.503 1.00 91.00 90 ALA A C 1
ATOM 699 O O . ALA A 1 90 ? -1.529 -10.499 11.031 1.00 91.00 90 ALA A O 1
ATOM 700 N N . GLY A 1 91 ? -1.647 -12.736 10.970 1.00 86.88 91 GLY A N 1
ATOM 701 C CA . GLY A 1 91 ? -0.729 -12.958 12.081 1.00 86.88 91 GLY A CA 1
ATOM 702 C C . GLY A 1 91 ? -1.396 -13.654 13.256 1.00 86.88 91 GLY A C 1
ATOM 703 O O . GLY A 1 91 ? -2.186 -14.570 13.057 1.00 86.88 91 GLY A O 1
ATOM 704 N N . SER A 1 92 ? -1.004 -13.283 14.472 1.00 84.06 92 SER A N 1
ATOM 705 C CA . SER A 1 92 ? -1.416 -13.967 15.698 1.00 84.06 92 SER A CA 1
ATOM 706 C C . SER A 1 92 ? -2.268 -13.057 16.572 1.00 84.06 92 SER A C 1
ATOM 708 O O . SER A 1 92 ? -1.962 -11.878 16.768 1.00 84.06 92 SER A O 1
ATOM 710 N N . ASP A 1 93 ? -3.306 -13.636 17.168 1.00 80.06 93 ASP A N 1
ATOM 711 C CA . ASP A 1 93 ? -4.215 -12.925 18.067 1.00 80.06 93 ASP A CA 1
ATOM 712 C C . ASP A 1 93 ? -3.534 -12.493 19.378 1.00 80.06 93 ASP A C 1
ATOM 714 O O . ASP A 1 93 ? -3.977 -11.547 20.023 1.00 80.06 93 ASP A O 1
ATOM 718 N N . ASN A 1 94 ? -2.401 -13.116 19.723 1.00 82.38 94 ASN A N 1
ATOM 719 C CA . ASN A 1 94 ? -1.637 -12.876 20.955 1.00 82.38 94 ASN A CA 1
ATOM 720 C C . ASN A 1 94 ? -0.589 -11.753 20.829 1.00 82.38 94 ASN A C 1
ATOM 722 O O . ASN A 1 94 ? 0.397 -11.732 21.567 1.00 82.38 94 ASN A O 1
ATOM 726 N N . VAL A 1 95 ? -0.725 -10.893 19.823 1.00 89.00 95 VAL A N 1
ATOM 727 C CA . VAL A 1 95 ? 0.247 -9.851 19.495 1.00 89.00 95 VAL A CA 1
ATOM 728 C C . VAL A 1 95 ? -0.416 -8.489 19.643 1.00 89.00 95 VAL A C 1
ATOM 730 O O . VAL A 1 95 ? -1.396 -8.196 18.960 1.00 89.00 95 VAL A O 1
ATOM 733 N N . ASP A 1 96 ? 0.160 -7.648 20.497 1.00 89.06 96 ASP A N 1
ATOM 734 C CA . ASP A 1 96 ? -0.454 -6.376 20.882 1.00 89.06 96 ASP A CA 1
ATOM 735 C C . ASP A 1 96 ? -0.206 -5.240 19.890 1.00 89.06 96 ASP A C 1
ATOM 737 O O . ASP A 1 96 ? -0.787 -4.174 20.062 1.00 89.06 96 ASP A O 1
ATOM 741 N N . ARG A 1 97 ? 0.657 -5.406 18.877 1.00 95.31 97 ARG A N 1
ATOM 742 C CA . ARG A 1 97 ? 0.886 -4.370 17.857 1.00 95.31 97 ARG A CA 1
ATOM 743 C C . ARG A 1 97 ? 0.283 -4.768 16.525 1.00 95.31 97 ARG A C 1
ATOM 745 O O . ARG A 1 97 ? 0.432 -5.903 16.067 1.00 95.31 97 ARG A O 1
ATOM 752 N N . VAL A 1 98 ? -0.353 -3.795 15.891 1.00 96.56 98 VAL A N 1
ATOM 753 C CA . VAL A 1 98 ? -1.084 -3.956 14.642 1.0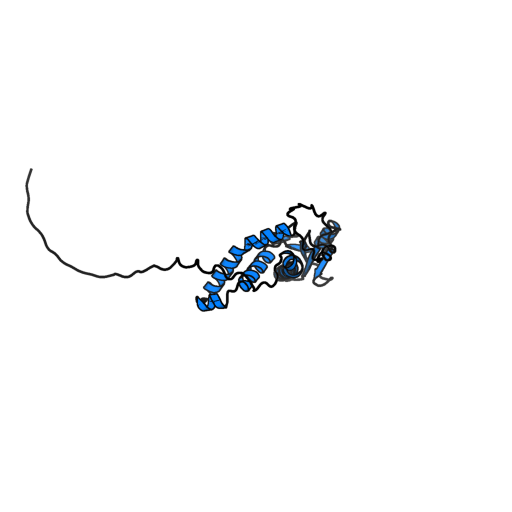0 96.56 98 VAL A CA 1
ATOM 754 C C . VAL A 1 98 ? -0.674 -2.846 13.690 1.00 96.56 98 VAL A C 1
ATOM 756 O O . VAL A 1 98 ? -0.524 -1.685 14.075 1.00 96.56 98 VAL A O 1
ATOM 759 N N . VAL A 1 99 ? -0.487 -3.216 12.431 1.00 97.50 99 VAL A N 1
ATOM 760 C CA . VAL A 1 99 ? -0.475 -2.285 11.310 1.00 97.50 99 VAL A CA 1
ATOM 761 C C . VAL A 1 99 ? -1.736 -2.495 10.491 1.00 97.50 99 VAL A C 1
ATOM 763 O O . VAL A 1 99 ? -2.140 -3.641 10.304 1.00 97.50 99 VAL A O 1
ATOM 766 N N . TRP A 1 100 ? -2.367 -1.425 10.015 1.00 97.62 100 TRP A N 1
ATOM 767 C CA . TRP A 1 100 ? -3.581 -1.534 9.204 1.00 97.62 100 TRP A CA 1
ATOM 768 C C . TRP A 1 100 ? -3.675 -0.462 8.118 1.00 97.62 100 TRP A C 1
ATOM 770 O O . TRP A 1 100 ? -3.140 0.640 8.254 1.00 97.62 100 TRP A O 1
ATOM 780 N N . HIS A 1 101 ? -4.351 -0.805 7.023 1.00 97.50 101 HIS A N 1
ATOM 781 C CA . HIS A 1 101 ? -4.647 0.080 5.902 1.00 97.50 101 HIS A CA 1
ATOM 782 C C . HIS A 1 101 ? -6.117 -0.092 5.487 1.00 97.50 101 HIS A C 1
ATOM 784 O O . HIS A 1 101 ? -6.490 -1.186 5.050 1.00 97.50 101 HIS A O 1
ATOM 790 N N . PRO A 1 102 ? -6.953 0.952 5.627 1.00 95.94 102 PRO A N 1
ATOM 791 C CA . PRO A 1 102 ? -8.327 0.924 5.150 1.00 95.94 102 PRO A CA 1
ATOM 792 C C . PRO A 1 102 ? -8.389 1.100 3.630 1.00 95.94 102 PRO A C 1
ATOM 794 O O . PRO A 1 102 ? -7.699 1.946 3.061 1.00 95.94 102 PRO A O 1
ATOM 797 N N . VAL A 1 103 ? -9.265 0.330 2.994 1.00 94.38 103 VAL A N 1
ATOM 798 C CA . VAL A 1 103 ? -9.619 0.412 1.579 1.00 94.38 103 VAL A CA 1
ATOM 799 C C . VAL A 1 103 ? -11.142 0.576 1.470 1.00 94.38 103 VAL A C 1
ATOM 801 O O . VAL A 1 103 ? -11.877 -0.414 1.481 1.00 94.38 103 VAL A O 1
ATOM 804 N N . PRO A 1 104 ? -11.641 1.822 1.397 1.00 91.94 104 PRO A N 1
ATOM 805 C CA . PRO A 1 104 ? -13.073 2.133 1.504 1.00 91.94 104 PRO A CA 1
ATOM 806 C C . PRO A 1 104 ? -13.941 1.572 0.372 1.00 91.94 104 PRO A C 1
ATOM 808 O O . PRO A 1 104 ? -15.150 1.491 0.526 1.00 91.94 104 PRO A O 1
ATOM 811 N N . PHE A 1 105 ? -13.336 1.193 -0.752 1.00 88.88 105 PHE A N 1
ATOM 812 C CA . PHE A 1 105 ? -14.015 0.719 -1.964 1.00 88.88 105 PHE A CA 1
ATOM 813 C C . PHE A 1 105 ? -13.830 -0.792 -2.198 1.00 88.88 105 PHE A C 1
ATOM 815 O O . PHE A 1 105 ? -13.881 -1.259 -3.336 1.00 88.88 105 PHE A O 1
ATOM 822 N N . ALA A 1 106 ? -13.489 -1.551 -1.152 1.00 85.12 106 ALA A N 1
ATOM 823 C CA . ALA A 1 106 ? -13.140 -2.964 -1.277 1.00 85.12 106 ALA A CA 1
ATOM 824 C C . ALA A 1 106 ? -13.972 -3.906 -0.400 1.00 85.12 106 ALA A C 1
ATOM 826 O O . ALA A 1 106 ? -13.433 -4.859 0.153 1.00 85.12 106 ALA A O 1
ATOM 827 N N . GLY A 1 107 ? -15.272 -3.660 -0.280 1.00 72.38 107 GLY A N 1
ATOM 828 C CA . GLY A 1 107 ? -16.151 -4.448 0.575 1.00 72.38 107 GLY A CA 1
ATOM 829 C C . GLY A 1 107 ? -16.400 -5.876 0.124 1.00 72.38 107 GLY A C 1
ATOM 830 O O . GLY A 1 107 ? -16.268 -6.219 -1.048 1.00 72.38 107 GLY A O 1
ATOM 831 N N . ALA A 1 108 ? -16.890 -6.700 1.053 1.00 55.19 108 ALA A N 1
ATOM 832 C CA . ALA A 1 108 ? -17.350 -8.066 0.786 1.00 55.19 108 ALA A CA 1
ATOM 833 C C . ALA A 1 108 ? -18.500 -8.160 -0.249 1.00 55.19 108 ALA A C 1
ATOM 835 O O . ALA A 1 108 ? -18.876 -9.258 -0.650 1.00 55.19 108 ALA A O 1
ATOM 836 N N . GLY A 1 109 ? -19.056 -7.025 -0.693 1.00 48.06 109 GLY A N 1
ATOM 837 C CA . GLY A 1 109 ? -20.064 -6.936 -1.754 1.00 48.06 109 GLY A CA 1
ATOM 838 C C . GLY A 1 109 ? -19.512 -6.766 -3.175 1.00 48.06 109 GLY A C 1
ATOM 839 O O . GLY A 1 109 ? -20.292 -6.844 -4.117 1.00 48.06 109 GLY A O 1
ATOM 840 N N . ASP A 1 110 ? -18.203 -6.561 -3.350 1.00 50.53 110 ASP A N 1
ATOM 841 C CA . ASP A 1 110 ? -17.587 -6.285 -4.659 1.00 50.53 110 ASP A CA 1
ATOM 842 C C . ASP A 1 110 ? -17.194 -7.547 -5.457 1.00 50.53 110 ASP A C 1
ATOM 844 O O . ASP A 1 110 ? -16.683 -7.442 -6.569 1.00 50.53 110 ASP A O 1
ATOM 848 N N . VAL A 1 111 ? -17.429 -8.754 -4.925 1.00 44.12 111 VAL A N 1
ATOM 849 C CA . VAL A 1 111 ? -17.031 -10.027 -5.570 1.00 44.12 111 VAL A CA 1
ATOM 850 C C . VAL A 1 111 ? -18.057 -10.609 -6.559 1.00 44.12 111 VAL A C 1
ATOM 852 O O . VAL A 1 111 ? -17.835 -11.693 -7.091 1.00 44.12 111 VAL A O 1
ATOM 855 N N . ASP A 1 112 ? -19.139 -9.893 -6.877 1.00 37.62 112 ASP A N 1
ATOM 856 C CA . ASP A 1 112 ? -20.134 -10.302 -7.885 1.00 37.62 112 ASP A CA 1
ATOM 857 C C . ASP A 1 112 ? -20.366 -9.178 -8.913 1.00 37.62 112 ASP A C 1
ATOM 859 O O . ASP A 1 112 ? -21.313 -8.397 -8.832 1.00 37.62 112 ASP A O 1
ATOM 863 N N . GLY A 1 113 ? -19.468 -9.078 -9.896 1.00 38.72 113 GLY A N 1
ATOM 864 C CA . GLY A 1 113 ? -19.539 -8.051 -10.942 1.00 38.72 113 GLY A CA 1
ATOM 865 C C . GLY A 1 113 ? -18.854 -8.415 -12.258 1.00 38.72 113 GLY A C 1
ATOM 866 O O . GLY A 1 113 ? -18.506 -7.525 -13.027 1.00 38.72 113 GLY A O 1
ATOM 867 N N . ALA A 1 114 ? -18.652 -9.704 -12.535 1.00 39.75 114 ALA A N 1
ATOM 868 C CA . ALA A 1 114 ? -18.150 -10.194 -13.817 1.00 39.75 114 ALA A CA 1
ATOM 869 C C . ALA A 1 114 ? -19.272 -10.877 -14.615 1.00 39.75 114 ALA A C 1
ATOM 871 O O . ALA A 1 114 ? -19.205 -12.066 -14.900 1.00 39.75 114 ALA A O 1
ATOM 872 N N . GLU A 1 115 ? -20.301 -10.125 -15.009 1.00 32.09 115 GLU A N 1
ATOM 873 C CA . GLU A 1 115 ? -21.198 -10.545 -16.092 1.00 32.09 115 GLU A CA 1
ATOM 874 C C . GLU A 1 115 ? -20.915 -9.662 -17.309 1.00 32.09 115 GLU A C 1
ATOM 876 O O . GLU A 1 115 ? -21.258 -8.481 -17.372 1.00 32.09 115 GLU A O 1
ATOM 881 N N . ALA A 1 116 ? -20.217 -10.258 -18.274 1.00 42.91 116 ALA A N 1
ATOM 882 C CA . ALA A 1 116 ? -19.887 -9.663 -19.555 1.00 42.91 116 ALA A CA 1
ATOM 883 C C . ALA A 1 116 ? -21.162 -9.289 -20.330 1.00 42.91 116 ALA A C 1
ATOM 885 O O . ALA A 1 116 ? -21.845 -10.144 -20.892 1.00 42.91 116 ALA A O 1
ATOM 886 N N . GLY A 1 117 ? -21.448 -7.991 -20.406 1.00 31.45 117 GLY A N 1
ATOM 887 C CA . GLY A 1 117 ? -22.423 -7.411 -21.321 1.00 31.45 117 GLY A CA 1
ATOM 888 C C . GLY A 1 117 ? -21.726 -6.467 -22.291 1.00 31.45 117 GLY A C 1
ATOM 889 O O . GLY A 1 117 ? -21.572 -5.283 -22.009 1.00 31.45 117 GLY A O 1
ATOM 890 N N . THR A 1 118 ? -21.287 -6.976 -23.440 1.00 43.53 118 THR A N 1
ATOM 891 C CA . THR A 1 118 ? -20.884 -6.126 -24.563 1.00 43.53 118 THR A CA 1
ATOM 892 C C . THR A 1 118 ? -22.137 -5.533 -25.206 1.00 43.53 118 THR A C 1
ATOM 894 O O . THR A 1 118 ? -22.817 -6.243 -25.940 1.00 43.53 118 THR A O 1
ATOM 897 N N . ASP A 1 119 ? -22.442 -4.261 -24.960 1.00 33.62 119 ASP A N 1
ATOM 898 C CA . ASP A 1 119 ? -23.063 -3.383 -25.961 1.00 33.62 119 ASP A CA 1
ATOM 899 C C . ASP A 1 119 ? -22.894 -1.914 -25.545 1.00 33.62 119 ASP A C 1
ATOM 901 O O . ASP A 1 119 ? -23.012 -1.557 -24.374 1.00 33.62 119 ASP A O 1
ATOM 905 N N . GLY A 1 120 ? -22.517 -1.071 -26.503 1.00 40.38 120 GLY A N 1
ATOM 906 C CA . GLY A 1 120 ? -22.011 0.269 -26.243 1.00 40.38 120 GLY A CA 1
ATOM 907 C C . GLY A 1 120 ? -23.058 1.257 -25.731 1.00 40.38 120 GLY A C 1
ATOM 908 O O . GLY A 1 120 ? -24.127 1.408 -26.311 1.00 40.38 120 GLY A O 1
ATOM 909 N N . ALA A 1 121 ? -22.674 2.046 -24.728 1.00 34.19 121 ALA A N 1
ATOM 910 C CA . ALA A 1 121 ? -23.163 3.407 -24.543 1.00 34.19 121 ALA A CA 1
ATOM 911 C C . ALA A 1 121 ? -22.180 4.199 -23.673 1.00 34.19 121 ALA A C 1
ATOM 913 O O . ALA A 1 121 ? -21.892 3.849 -22.532 1.00 34.19 121 ALA A O 1
ATOM 914 N N . VAL A 1 122 ? -21.684 5.298 -24.235 1.00 43.75 122 VAL A N 1
ATOM 915 C CA . VAL A 1 122 ? -21.048 6.397 -23.510 1.00 43.75 122 VAL A CA 1
ATOM 916 C C . VAL A 1 122 ? -22.025 6.959 -22.480 1.00 43.75 122 VAL A C 1
ATOM 918 O O . VAL A 1 122 ? -23.067 7.511 -22.827 1.00 43.75 122 VAL A O 1
ATOM 921 N N . GLY A 1 123 ? -21.648 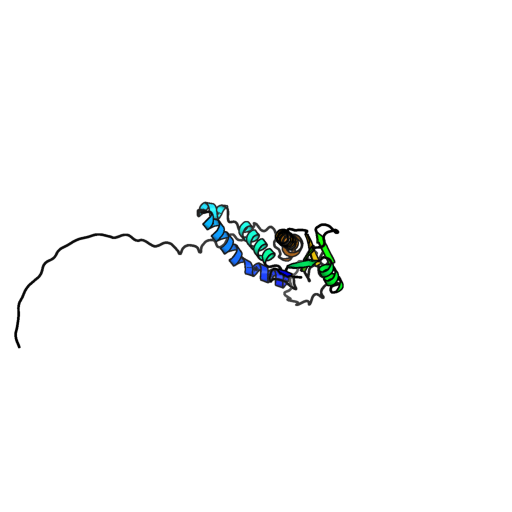6.841 -21.215 1.00 31.28 123 GLY A N 1
ATOM 922 C CA . GLY A 1 123 ? -22.307 7.481 -20.093 1.00 31.28 123 GLY A CA 1
ATOM 923 C C . GLY A 1 123 ? -21.382 7.405 -18.893 1.00 31.28 123 GLY A C 1
ATOM 924 O O . GLY A 1 123 ? -21.411 6.424 -18.160 1.00 31.28 123 GLY A O 1
ATOM 925 N N . ALA A 1 124 ? -20.548 8.430 -18.708 1.00 37.59 124 ALA A N 1
ATOM 926 C CA . ALA A 1 124 ? -19.906 8.694 -17.429 1.00 37.59 124 ALA A CA 1
ATOM 927 C C . ALA A 1 124 ? -21.015 9.051 -16.431 1.00 37.59 124 ALA A C 1
ATOM 929 O O . ALA A 1 124 ? -21.364 10.213 -16.240 1.00 37.59 124 ALA A O 1
ATOM 930 N N . SER A 1 125 ? -21.656 8.022 -15.885 1.00 35.91 125 SER A N 1
ATOM 931 C CA . SER A 1 125 ? -22.444 8.150 -14.678 1.00 35.91 125 SER A CA 1
ATOM 932 C C . SER A 1 125 ? -21.432 8.151 -13.550 1.00 35.91 125 SER A C 1
ATOM 934 O O . SER A 1 125 ? -20.887 7.103 -13.212 1.00 35.91 125 SER A O 1
ATOM 936 N N . GLU A 1 126 ? -21.187 9.328 -12.983 1.00 40.88 126 GLU A N 1
ATOM 937 C CA . GLU A 1 126 ? -20.720 9.485 -11.608 1.00 40.88 126 GLU A CA 1
ATOM 938 C C . GLU A 1 126 ? -21.783 8.853 -10.695 1.00 40.88 126 GLU A C 1
ATOM 940 O O . GLU A 1 126 ? -22.600 9.522 -10.063 1.00 40.88 126 GLU A O 1
ATOM 945 N N . ALA A 1 127 ? -21.859 7.523 -10.715 1.00 40.97 127 ALA A N 1
ATOM 946 C CA . ALA A 1 127 ? -22.577 6.780 -9.716 1.00 40.97 127 ALA A CA 1
ATOM 947 C C . ALA A 1 127 ? -21.751 6.962 -8.451 1.00 40.97 127 ALA A C 1
ATOM 949 O O . ALA A 1 127 ? -20.683 6.384 -8.287 1.00 40.97 127 ALA A O 1
ATOM 950 N N . ASN A 1 128 ? -22.244 7.847 -7.594 1.00 43.59 128 ASN A N 1
ATOM 951 C CA . ASN A 1 128 ? -22.013 7.815 -6.166 1.00 43.59 128 ASN A CA 1
ATOM 952 C C . ASN A 1 128 ? -22.404 6.411 -5.679 1.00 43.59 128 ASN A C 1
ATOM 954 O O . ASN A 1 128 ? -23.532 6.193 -5.224 1.00 43.59 128 ASN A O 1
ATOM 958 N N . GLU A 1 129 ? -21.499 5.451 -5.878 1.00 48.69 129 GLU A N 1
ATOM 959 C CA . GLU A 1 129 ? -21.530 4.146 -5.248 1.00 48.69 129 GLU A CA 1
ATOM 960 C C . GLU A 1 129 ? -21.587 4.448 -3.760 1.00 48.69 129 GLU A C 1
ATOM 962 O O . GLU A 1 129 ? -20.672 5.008 -3.159 1.00 48.69 129 GLU A O 1
ATOM 967 N N . THR A 1 130 ? -22.771 4.218 -3.201 1.00 43.88 130 THR A N 1
ATOM 968 C CA . THR A 1 130 ? -22.969 4.252 -1.759 1.00 43.88 130 THR A CA 1
ATOM 969 C C . THR A 1 130 ? -21.917 3.309 -1.199 1.00 43.88 130 THR A C 1
ATOM 971 O O . THR A 1 130 ? -21.896 2.179 -1.686 1.00 43.88 130 THR A O 1
ATOM 974 N N . PRO A 1 131 ? -21.032 3.743 -0.282 1.00 51.78 131 PRO A N 1
ATOM 975 C CA . PRO A 1 131 ? -19.935 2.906 0.172 1.00 51.78 131 PRO A CA 1
ATOM 976 C C . PRO A 1 131 ? -20.535 1.658 0.816 1.00 51.78 131 PRO A C 1
ATOM 978 O O . PRO A 1 131 ? -20.994 1.681 1.957 1.00 51.78 131 PRO A O 1
ATOM 981 N N . GLY A 1 132 ? -20.603 0.579 0.034 1.00 54.34 132 GLY A N 1
ATOM 982 C CA . GLY A 1 132 ? -20.622 -0.766 0.563 1.00 54.34 132 GLY A CA 1
ATOM 983 C C . GLY A 1 132 ? -19.382 -0.864 1.430 1.00 54.34 132 GLY A C 1
ATOM 984 O O . GLY A 1 132 ? -18.332 -0.347 1.055 1.00 54.34 132 GLY A O 1
ATOM 985 N N . GLY A 1 133 ? -19.557 -1.394 2.632 1.00 75.50 133 GLY A N 1
ATOM 986 C CA . GLY A 1 133 ? -18.551 -1.384 3.681 1.00 75.50 133 GLY A CA 1
ATOM 987 C C . GLY A 1 133 ? -17.115 -1.616 3.203 1.00 75.50 133 GLY A C 1
ATOM 988 O O . GLY A 1 133 ? -16.899 -2.423 2.314 1.00 75.50 133 GLY A O 1
ATOM 989 N N . GLY A 1 134 ? -16.129 -0.899 3.741 1.00 89.94 134 GLY A N 1
ATOM 990 C CA . GLY A 1 134 ? -14.742 -1.017 3.279 1.00 89.94 134 GLY A CA 1
ATOM 991 C C . GLY A 1 134 ? -14.063 -2.321 3.717 1.00 89.94 134 GLY A C 1
ATOM 992 O O . GLY A 1 134 ? -14.559 -3.053 4.566 1.00 89.94 134 GLY A O 1
ATOM 993 N N . LEU A 1 135 ? -12.872 -2.593 3.189 1.00 93.44 135 LEU A N 1
ATOM 994 C CA . LEU A 1 135 ? -11.967 -3.607 3.742 1.00 93.44 135 LEU A CA 1
ATOM 995 C C . LEU A 1 135 ? -10.875 -2.911 4.538 1.00 93.44 135 LEU A C 1
ATOM 997 O O . LEU A 1 135 ? -10.346 -1.892 4.106 1.00 93.44 135 LEU A O 1
ATOM 100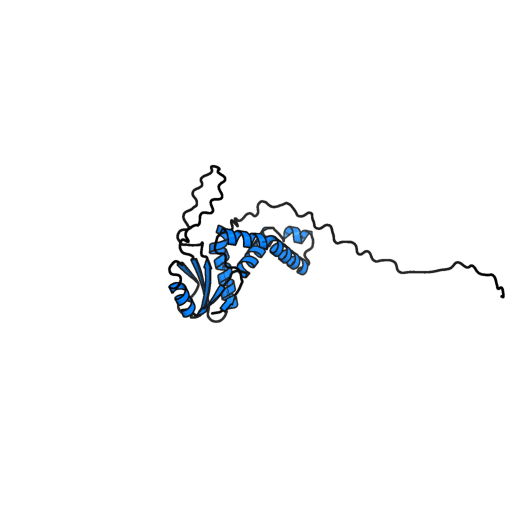1 N N . VAL A 1 136 ? -10.472 -3.463 5.674 1.00 95.31 136 VAL A N 1
ATOM 1002 C CA . VAL A 1 136 ? -9.232 -3.070 6.341 1.00 95.31 136 VAL A CA 1
ATOM 1003 C C . VAL A 1 136 ? -8.261 -4.240 6.334 1.00 95.31 136 VAL A C 1
ATOM 1005 O O . VAL A 1 136 ? -8.482 -5.271 6.963 1.00 95.31 136 VAL A O 1
ATOM 1008 N N . VAL A 1 137 ? -7.158 -4.075 5.604 1.00 95.44 137 VAL A N 1
ATOM 1009 C CA . VAL A 1 137 ? -6.071 -5.057 5.588 1.00 95.44 137 VAL A CA 1
ATOM 1010 C C . VAL A 1 137 ? -5.177 -4.764 6.779 1.00 95.44 137 VAL A C 1
ATOM 1012 O O . VAL A 1 137 ? -4.683 -3.643 6.913 1.00 95.44 137 VAL A O 1
ATOM 1015 N N . ALA A 1 138 ? -4.943 -5.757 7.630 1.00 95.75 138 ALA A N 1
ATOM 1016 C CA . ALA A 1 138 ? -4.127 -5.605 8.824 1.00 95.75 138 ALA A CA 1
ATOM 1017 C C . ALA A 1 138 ? -3.082 -6.716 8.964 1.00 95.75 138 ALA A C 1
ATOM 1019 O O . ALA A 1 138 ? -3.221 -7.820 8.433 1.00 95.75 138 ALA A O 1
ATOM 1020 N N . ALA A 1 139 ? -2.013 -6.424 9.700 1.00 95.00 139 ALA A N 1
ATOM 1021 C CA . ALA A 1 139 ? -1.015 -7.404 10.096 1.00 95.00 139 ALA A CA 1
ATOM 1022 C C . ALA A 1 139 ? -0.528 -7.140 11.524 1.00 95.00 139 ALA A C 1
ATOM 1024 O O . ALA A 1 139 ? -0.297 -5.998 11.917 1.00 95.00 139 ALA A O 1
ATOM 1025 N N . THR A 1 140 ? -0.345 -8.199 12.306 1.00 94.69 140 THR A N 1
ATOM 1026 C CA . THR A 1 140 ? 0.181 -8.104 13.674 1.00 94.69 140 THR A CA 1
ATOM 1027 C C . THR A 1 140 ? 1.692 -8.306 13.707 1.00 94.69 140 THR A C 1
ATOM 1029 O O . THR A 1 140 ? 2.201 -9.141 12.956 1.00 94.69 140 THR A O 1
ATOM 1032 N N . TYR A 1 141 ? 2.409 -7.634 14.609 1.00 94.19 141 TYR A N 1
ATOM 1033 C CA . TYR A 1 141 ? 3.865 -7.782 14.741 1.00 94.19 141 TYR A CA 1
ATOM 1034 C C . TYR A 1 141 ? 4.368 -7.592 16.181 1.00 94.19 141 TYR A C 1
ATOM 1036 O O . TYR A 1 141 ? 3.745 -6.896 16.971 1.00 94.19 141 TYR A O 1
ATOM 1044 N N . GLN A 1 142 ? 5.499 -8.211 16.532 1.00 89.25 142 GLN A N 1
ATOM 1045 C CA . GLN A 1 142 ? 6.095 -8.094 17.873 1.00 89.25 142 GLN A CA 1
ATOM 1046 C C . GLN A 1 142 ? 7.180 -7.006 17.904 1.00 89.25 142 GLN A C 1
ATOM 1048 O O . GLN A 1 142 ? 6.978 -5.948 18.501 1.00 89.25 142 GLN A O 1
ATOM 1053 N N . ASP A 1 143 ? 8.285 -7.222 17.183 1.00 86.12 143 ASP A N 1
ATOM 1054 C CA . ASP A 1 143 ? 9.463 -6.343 17.249 1.00 86.12 143 ASP A CA 1
ATOM 1055 C C . ASP A 1 143 ? 9.783 -5.642 15.916 1.00 86.12 143 ASP A C 1
ATOM 1057 O O . ASP A 1 143 ? 10.259 -4.508 15.897 1.00 86.12 143 ASP A O 1
ATOM 1061 N N . GLU A 1 144 ? 9.476 -6.274 14.779 1.00 90.06 144 GLU A N 1
ATOM 1062 C CA . GLU A 1 144 ? 9.894 -5.793 13.455 1.00 90.06 144 GLU A CA 1
ATOM 1063 C C . GLU A 1 144 ? 8.819 -4.952 12.757 1.00 90.06 144 GLU A C 1
ATOM 1065 O O . GLU A 1 144 ? 8.137 -5.397 11.830 1.00 90.06 144 GLU A O 1
ATOM 1070 N N . ARG A 1 145 ? 8.683 -3.699 13.199 1.00 92.62 145 ARG A N 1
ATOM 1071 C CA . ARG A 1 145 ? 7.725 -2.731 12.639 1.00 92.62 145 ARG A CA 1
ATOM 1072 C C . ARG A 1 145 ? 7.852 -2.567 11.124 1.00 92.62 145 ARG A C 1
ATOM 1074 O O . ARG A 1 145 ? 6.853 -2.667 10.417 1.00 92.62 145 ARG A O 1
ATOM 1081 N N . ASP A 1 146 ? 9.054 -2.305 10.621 1.00 91.56 146 ASP A N 1
ATOM 1082 C CA . ASP A 1 146 ? 9.237 -1.973 9.202 1.00 91.56 146 ASP A CA 1
ATOM 1083 C C . ASP A 1 146 ? 8.959 -3.184 8.298 1.00 91.56 146 ASP A C 1
ATOM 1085 O O . ASP A 1 146 ? 8.354 -3.044 7.232 1.00 91.56 146 ASP A O 1
ATOM 1089 N N . ALA A 1 147 ? 9.294 -4.393 8.763 1.00 91.50 147 ALA A N 1
ATOM 1090 C CA . ALA A 1 147 ? 8.937 -5.636 8.084 1.00 91.50 147 ALA A CA 1
ATOM 1091 C C . ALA A 1 147 ? 7.414 -5.849 8.053 1.00 91.50 147 ALA A C 1
ATOM 1093 O O . ALA A 1 147 ? 6.867 -6.282 7.034 1.00 91.50 147 ALA A O 1
ATOM 1094 N N . ALA A 1 148 ? 6.714 -5.506 9.139 1.00 92.94 148 ALA A N 1
ATOM 1095 C CA . ALA A 1 148 ? 5.259 -5.580 9.209 1.00 92.94 148 ALA A CA 1
ATOM 1096 C C . ALA A 1 148 ? 4.587 -4.600 8.238 1.00 92.94 148 ALA A C 1
ATOM 1098 O O . ALA A 1 148 ? 3.705 -5.004 7.481 1.00 92.94 148 ALA A O 1
ATOM 1099 N N . VAL A 1 149 ? 5.046 -3.343 8.192 1.00 95.50 149 VAL A N 1
ATOM 1100 C CA . VAL A 1 149 ? 4.555 -2.331 7.239 1.00 95.50 149 VAL A CA 1
ATOM 1101 C C . VAL A 1 149 ? 4.789 -2.786 5.797 1.00 95.50 149 VAL A C 1
ATOM 1103 O O . VAL A 1 149 ? 3.870 -2.733 4.979 1.00 95.50 149 VAL A O 1
ATOM 1106 N N . GLY A 1 150 ? 5.988 -3.283 5.478 1.00 92.69 150 GLY A N 1
ATOM 1107 C CA . GLY A 1 150 ? 6.299 -3.811 4.147 1.00 92.69 150 GLY A CA 1
ATOM 1108 C C . GLY A 1 150 ? 5.416 -5.003 3.760 1.00 92.69 150 GLY A C 1
ATOM 1109 O O . GLY A 1 150 ? 4.889 -5.055 2.647 1.00 92.69 150 GLY A O 1
ATOM 1110 N N . THR A 1 151 ? 5.192 -5.928 4.696 1.00 91.38 151 THR A N 1
ATOM 1111 C CA . THR A 1 151 ? 4.314 -7.092 4.498 1.00 91.38 151 THR A CA 1
ATOM 1112 C C . THR A 1 151 ? 2.871 -6.666 4.255 1.00 91.38 151 THR A C 1
ATOM 1114 O O . THR A 1 151 ? 2.251 -7.133 3.300 1.00 91.38 151 THR A O 1
ATO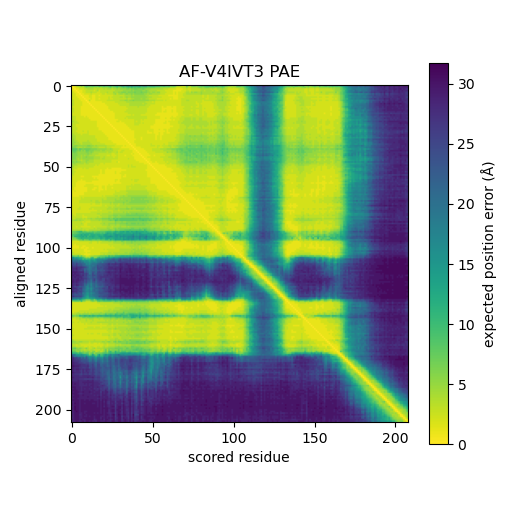M 1117 N N . LEU A 1 152 ? 2.352 -5.744 5.071 1.00 95.56 152 LEU A N 1
ATOM 1118 C CA . LEU A 1 152 ? 1.006 -5.208 4.911 1.00 95.56 152 LEU A CA 1
ATOM 1119 C C . LEU A 1 152 ? 0.830 -4.544 3.546 1.00 95.56 152 LEU A C 1
ATOM 1121 O O . LEU A 1 152 ? -0.139 -4.835 2.854 1.00 95.56 152 LEU A O 1
ATOM 1125 N N . ARG A 1 153 ? 1.775 -3.695 3.129 1.00 96.06 153 ARG A N 1
ATOM 1126 C CA . ARG A 1 153 ? 1.699 -2.977 1.848 1.00 96.06 153 ARG A CA 1
ATOM 1127 C C . ARG A 1 153 ? 1.690 -3.934 0.665 1.00 96.06 153 ARG A C 1
ATOM 1129 O O . ARG A 1 153 ? 0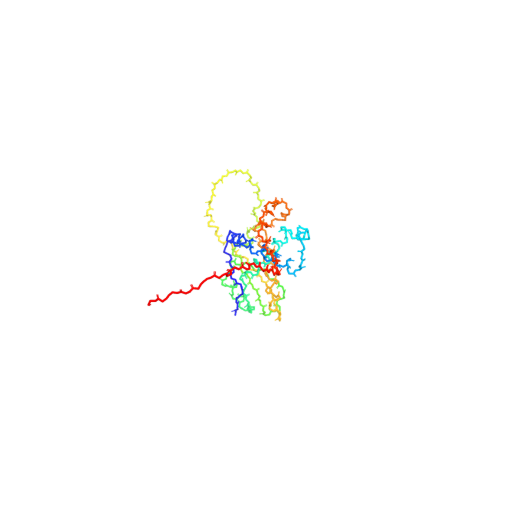.873 -3.786 -0.240 1.00 96.06 153 ARG A O 1
ATOM 1136 N N . ARG A 1 154 ? 2.545 -4.960 0.705 1.00 93.00 154 ARG A N 1
ATOM 1137 C CA . ARG A 1 154 ? 2.565 -6.022 -0.308 1.00 93.00 154 ARG A CA 1
ATOM 1138 C C . ARG A 1 154 ? 1.244 -6.791 -0.347 1.00 93.00 154 ARG A C 1
ATOM 1140 O O . ARG A 1 154 ? 0.746 -7.072 -1.435 1.00 93.00 154 ARG A O 1
ATOM 1147 N N . ARG A 1 155 ? 0.684 -7.126 0.820 1.00 93.38 155 ARG A N 1
ATOM 1148 C CA . ARG A 1 155 ? -0.599 -7.831 0.925 1.00 93.38 155 ARG A CA 1
ATOM 1149 C C . ARG A 1 155 ? -1.741 -6.983 0.376 1.00 93.38 155 ARG A C 1
ATOM 1151 O O . ARG A 1 155 ? -2.469 -7.462 -0.482 1.00 93.38 155 ARG A O 1
ATOM 1158 N N . ALA A 1 156 ? -1.864 -5.738 0.831 1.00 93.50 156 ALA A N 1
ATOM 1159 C CA . ALA A 1 156 ? -2.889 -4.810 0.371 1.00 93.50 156 ALA A CA 1
ATOM 1160 C C . ALA A 1 156 ? -2.822 -4.634 -1.151 1.00 93.50 156 ALA A C 1
ATOM 1162 O O . ALA A 1 156 ? -3.838 -4.771 -1.829 1.00 93.50 156 ALA A O 1
ATOM 1163 N N . PHE A 1 157 ? -1.622 -4.420 -1.704 1.00 93.12 157 PHE A N 1
ATOM 1164 C CA . PHE A 1 157 ? -1.456 -4.290 -3.148 1.00 93.12 157 PHE A CA 1
ATOM 1165 C C . PHE A 1 157 ? -1.915 -5.544 -3.902 1.00 93.12 157 PHE A C 1
ATOM 1167 O O . PHE A 1 157 ? -2.736 -5.448 -4.810 1.00 93.12 157 PHE A O 1
ATOM 1174 N N . GLY A 1 158 ? -1.419 -6.721 -3.508 1.00 89.75 158 GLY A N 1
ATOM 1175 C CA . GLY A 1 158 ? -1.711 -7.971 -4.208 1.00 89.75 158 GLY A CA 1
ATOM 1176 C C . GLY A 1 158 ? -3.161 -8.441 -4.080 1.00 89.75 158 GLY A C 1
ATOM 1177 O O . GLY A 1 158 ? -3.701 -8.963 -5.046 1.00 89.75 158 GLY A O 1
ATOM 1178 N N . ALA A 1 159 ? -3.780 -8.258 -2.911 1.00 84.56 159 ALA A N 1
ATOM 1179 C CA . ALA A 1 159 ? -5.128 -8.752 -2.635 1.00 84.56 159 ALA A CA 1
ATOM 1180 C C . ALA A 1 159 ? -6.238 -7.797 -3.095 1.00 84.56 159 ALA A C 1
ATOM 1182 O O . ALA A 1 159 ? -7.346 -8.247 -3.351 1.00 84.56 159 ALA A O 1
ATOM 1183 N N . VAL A 1 160 ? -5.967 -6.488 -3.166 1.00 89.75 160 VAL A N 1
ATOM 1184 C CA . VAL A 1 160 ? -7.026 -5.478 -3.331 1.00 89.75 160 VAL A CA 1
ATOM 1185 C C . VAL A 1 160 ? -6.810 -4.610 -4.562 1.00 89.75 160 VAL A C 1
ATOM 1187 O O . VAL A 1 160 ? -7.745 -4.383 -5.333 1.00 89.75 160 VAL A O 1
ATOM 1190 N N . TYR A 1 161 ? -5.588 -4.108 -4.740 1.00 90.81 161 TYR A N 1
ATOM 1191 C CA . TYR A 1 161 ? -5.295 -3.124 -5.778 1.00 90.81 161 TYR A CA 1
ATOM 1192 C C . TYR A 1 161 ? -4.983 -3.768 -7.129 1.00 90.81 161 TYR A C 1
ATOM 1194 O O . TYR A 1 161 ? -5.479 -3.270 -8.130 1.00 90.81 161 TYR A O 1
ATOM 1202 N N . ARG A 1 162 ? -4.220 -4.869 -7.189 1.00 87.12 162 ARG A N 1
ATOM 1203 C CA . ARG A 1 162 ? -3.794 -5.483 -8.465 1.00 87.12 162 ARG A CA 1
ATOM 1204 C C . ARG A 1 162 ? -4.972 -5.749 -9.408 1.00 87.12 162 ARG A C 1
ATOM 1206 O O . ARG A 1 162 ? -4.916 -5.363 -10.570 1.00 87.12 162 ARG A O 1
ATOM 1213 N N . GLU A 1 163 ? -6.037 -6.345 -8.880 1.00 83.62 163 GLU A N 1
ATOM 1214 C CA . GLU A 1 163 ? -7.268 -6.631 -9.622 1.00 83.62 163 GLU A CA 1
ATOM 1215 C C . GLU A 1 163 ? -7.976 -5.345 -10.078 1.00 83.62 163 GLU A C 1
ATOM 1217 O O . GLU A 1 163 ? -8.253 -5.160 -11.260 1.00 83.62 163 GLU A O 1
ATOM 1222 N N . ARG A 1 164 ? -8.201 -4.396 -9.161 1.00 82.25 164 ARG A N 1
ATOM 1223 C CA . ARG A 1 164 ? -8.948 -3.152 -9.440 1.00 82.25 164 ARG A CA 1
ATOM 1224 C C . ARG A 1 164 ? -8.212 -2.166 -10.339 1.00 82.25 164 ARG A C 1
ATOM 1226 O O . ARG A 1 164 ? -8.834 -1.321 -10.979 1.00 82.25 164 ARG A O 1
ATOM 1233 N N . LEU A 1 165 ? -6.888 -2.242 -10.359 1.00 81.38 165 LEU A N 1
ATOM 1234 C CA . LEU A 1 165 ? -6.047 -1.429 -11.221 1.00 81.38 165 LEU A CA 1
ATOM 1235 C C . LEU A 1 165 ? -6.026 -1.953 -12.666 1.00 81.38 165 LEU A C 1
ATOM 1237 O O . LEU A 1 165 ? -5.429 -1.300 -13.518 1.00 81.38 165 LEU A O 1
ATOM 1241 N N . GLY A 1 166 ? -6.655 -3.103 -12.953 1.00 68.25 166 GLY A N 1
ATOM 1242 C CA . GLY A 1 166 ? -6.575 -3.734 -14.271 1.00 68.25 166 GLY A CA 1
ATOM 1243 C C . GLY A 1 166 ? -5.134 -4.079 -14.638 1.00 68.25 166 GLY A C 1
ATOM 1244 O O . GLY A 1 166 ? -4.767 -4.051 -15.812 1.00 68.25 166 GLY A O 1
ATOM 1245 N N . VAL A 1 167 ? -4.292 -4.361 -13.631 1.00 60.31 167 VAL A N 1
ATOM 1246 C CA . VAL A 1 167 ? -2.948 -4.907 -13.848 1.00 60.31 167 VAL A CA 1
ATOM 1247 C C . VAL A 1 167 ? -3.123 -6.392 -14.143 1.00 60.31 167 VAL A C 1
ATOM 1249 O O . VAL A 1 167 ? -2.727 -7.262 -13.367 1.00 60.31 167 VAL A O 1
ATOM 1252 N N . ASP A 1 168 ? -3.783 -6.682 -15.260 1.00 50.19 168 ASP A N 1
ATOM 1253 C CA . ASP A 1 168 ? -3.668 -7.978 -15.893 1.00 50.19 168 ASP A CA 1
ATOM 1254 C C . ASP A 1 168 ? -2.192 -8.199 -16.242 1.00 50.19 168 ASP A C 1
ATOM 1256 O O . ASP A 1 168 ? -1.460 -7.248 -16.532 1.00 50.19 168 ASP A O 1
ATOM 1260 N N . ASP A 1 169 ? -1.764 -9.460 -16.197 1.00 42.88 169 ASP A N 1
ATOM 1261 C CA . ASP A 1 169 ? -0.482 -9.998 -16.665 1.00 42.88 169 ASP A CA 1
ATOM 1262 C C . ASP A 1 169 ? -0.271 -9.717 -18.178 1.00 42.88 169 ASP A C 1
ATOM 1264 O O . ASP A 1 169 ? -0.154 -10.609 -19.019 1.00 42.88 169 ASP A O 1
ATOM 1268 N N . ALA A 1 170 ? -0.253 -8.441 -18.557 1.00 42.50 170 ALA A N 1
ATOM 1269 C CA . ALA A 1 170 ? -0.147 -7.932 -19.908 1.00 42.50 170 ALA A CA 1
ATOM 1270 C C . ALA A 1 170 ? 1.322 -7.668 -20.247 1.00 42.50 170 ALA A C 1
ATOM 1272 O O . ALA A 1 170 ? 1.715 -6.569 -20.638 1.00 42.50 170 ALA A O 1
ATOM 1273 N N . GLY A 1 171 ? 2.113 -8.740 -20.230 1.00 37.69 171 GLY A N 1
ATOM 1274 C CA . GLY A 1 171 ? 3.359 -8.843 -20.993 1.00 37.69 171 GLY A CA 1
ATOM 1275 C C . GLY A 1 171 ? 3.134 -8.840 -22.518 1.00 37.69 171 GLY A C 1
ATOM 1276 O O . GLY A 1 171 ? 3.896 -9.458 -23.256 1.00 37.69 171 GLY A O 1
ATOM 1277 N N . ALA A 1 172 ? 2.070 -8.208 -23.028 1.00 39.19 172 ALA A N 1
ATOM 1278 C CA . ALA A 1 172 ? 1.659 -8.338 -24.422 1.00 39.19 172 ALA A CA 1
ATOM 1279 C C . ALA A 1 172 ? 0.892 -7.125 -24.981 1.00 39.19 172 ALA A C 1
ATOM 1281 O O . ALA A 1 172 ? -0.132 -7.322 -25.616 1.00 39.19 172 ALA A O 1
ATOM 1282 N N . SER A 1 173 ? 1.379 -5.889 -24.796 1.00 41.81 173 SER A N 1
ATOM 1283 C CA . SER A 1 173 ? 1.329 -4.836 -25.841 1.00 41.81 173 SER A CA 1
ATOM 1284 C C . SER A 1 173 ? 1.751 -3.459 -25.312 1.00 41.81 173 SER A C 1
ATOM 1286 O O . SER A 1 173 ? 0.906 -2.654 -24.939 1.00 41.81 173 SER A O 1
ATOM 1288 N N . ALA A 1 174 ? 3.048 -3.150 -25.342 1.00 41.72 174 ALA A N 1
ATOM 1289 C CA . ALA A 1 174 ? 3.543 -1.771 -25.476 1.00 41.72 174 ALA A CA 1
ATOM 1290 C C . ALA A 1 174 ? 5.016 -1.778 -25.917 1.00 41.72 174 ALA A C 1
ATOM 1292 O O . ALA A 1 174 ? 5.899 -1.214 -25.278 1.00 41.72 174 ALA A O 1
ATOM 1293 N N . GLY A 1 175 ? 5.296 -2.467 -27.024 1.00 38.25 175 GLY A N 1
ATOM 1294 C CA . GLY A 1 175 ? 6.514 -2.248 -27.799 1.00 38.25 175 GLY A CA 1
ATOM 1295 C C . GLY A 1 175 ? 6.322 -1.053 -28.733 1.00 38.25 175 GLY A C 1
ATOM 1296 O O . GLY A 1 175 ? 6.086 -1.253 -29.916 1.00 38.25 175 GLY A O 1
ATOM 1297 N N . ALA A 1 176 ? 6.348 0.157 -28.185 1.00 43.62 176 ALA A N 1
ATOM 1298 C CA . ALA A 1 176 ? 6.456 1.459 -28.859 1.00 43.62 176 ALA A CA 1
ATOM 1299 C C . ALA A 1 176 ? 6.462 2.461 -27.695 1.00 43.62 176 ALA A C 1
ATOM 1301 O O . ALA A 1 176 ? 5.456 2.597 -27.021 1.00 43.62 176 ALA A O 1
ATOM 1302 N N . ASP A 1 177 ? 7.580 2.973 -27.191 1.00 39.34 177 ASP A N 1
ATOM 1303 C CA . ASP A 1 177 ? 8.521 3.848 -27.871 1.00 39.34 177 ASP A CA 1
ATOM 1304 C C . ASP A 1 177 ? 9.889 3.754 -27.169 1.00 39.34 177 ASP A C 1
ATOM 1306 O O . ASP A 1 177 ? 10.116 4.343 -26.112 1.00 39.34 177 ASP A O 1
ATOM 1310 N N . ALA A 1 178 ? 10.825 2.991 -27.735 1.00 44.03 178 ALA A N 1
ATOM 1311 C CA . ALA A 1 178 ? 12.204 2.911 -27.235 1.00 44.03 178 ALA A CA 1
ATOM 1312 C C . ALA A 1 178 ? 13.174 3.839 -28.000 1.00 44.03 178 ALA A C 1
ATOM 1314 O O . ALA A 1 178 ? 14.391 3.697 -27.871 1.00 44.03 178 ALA A O 1
ATOM 1315 N N . ASP A 1 179 ? 12.654 4.793 -28.780 1.00 38.94 179 ASP A N 1
ATOM 1316 C CA . ASP A 1 179 ? 13.430 5.612 -29.725 1.00 38.94 179 ASP A CA 1
ATOM 1317 C C . ASP A 1 179 ? 13.432 7.115 -29.374 1.00 38.94 179 ASP A C 1
ATOM 1319 O O . ASP A 1 179 ? 13.159 7.982 -30.198 1.00 38.94 179 ASP A O 1
ATOM 1323 N N . ALA A 1 180 ? 13.738 7.443 -28.113 1.00 44.09 180 ALA A N 1
ATOM 1324 C CA . ALA A 1 180 ? 13.978 8.831 -27.687 1.00 44.09 180 ALA A CA 1
ATOM 1325 C C . ALA A 1 180 ? 15.240 9.014 -26.821 1.00 44.09 180 ALA A C 1
ATOM 1327 O O . ALA A 1 180 ? 15.399 10.027 -26.145 1.00 44.09 180 ALA A O 1
ATOM 1328 N N . ALA A 1 181 ? 16.163 8.048 -26.839 1.00 42.94 181 ALA A N 1
ATOM 1329 C CA . ALA A 1 181 ? 17.466 8.169 -26.184 1.00 42.94 181 ALA A CA 1
ATOM 1330 C C . ALA A 1 181 ? 18.605 8.202 -27.217 1.00 42.94 181 ALA A C 1
ATOM 1332 O O . ALA A 1 181 ? 19.551 7.423 -27.140 1.00 42.94 181 ALA A O 1
ATOM 1333 N N . ASP A 1 182 ? 18.501 9.107 -28.191 1.00 41.78 182 ASP A N 1
ATOM 1334 C CA . ASP A 1 182 ? 19.645 9.626 -28.942 1.00 41.78 182 ASP A CA 1
ATOM 1335 C C . ASP A 1 182 ? 19.738 11.124 -28.629 1.00 41.78 182 ASP A C 1
ATOM 1337 O O . ASP A 1 182 ? 18.932 11.930 -29.089 1.00 41.78 182 ASP A O 1
ATOM 1341 N N . GLY A 1 183 ? 20.625 11.487 -27.702 1.00 44.62 183 GLY A N 1
ATOM 1342 C CA . GLY A 1 183 ? 20.698 12.865 -27.218 1.00 44.62 183 GLY A CA 1
ATOM 1343 C C . GLY A 1 183 ? 21.608 13.102 -26.018 1.00 44.62 183 GLY A C 1
ATOM 1344 O O . GLY A 1 183 ? 21.316 13.974 -25.211 1.00 44.62 183 GLY A O 1
ATOM 1345 N N . ALA A 1 184 ? 22.691 12.339 -25.857 1.00 44.94 184 ALA A N 1
ATOM 1346 C CA . ALA A 1 184 ? 23.761 12.691 -24.922 1.00 44.94 184 ALA A CA 1
ATOM 1347 C C . ALA A 1 184 ? 25.056 11.977 -25.322 1.00 44.94 184 ALA A C 1
ATOM 1349 O O . ALA A 1 184 ? 25.412 10.941 -24.769 1.00 44.94 184 ALA A O 1
ATOM 1350 N N . GLY A 1 185 ? 25.753 12.513 -26.321 1.00 44.75 185 GLY A N 1
ATOM 1351 C CA . GLY A 1 185 ? 27.006 11.924 -26.779 1.00 44.75 185 GLY A CA 1
ATOM 1352 C C . GLY A 1 185 ? 27.794 12.832 -27.706 1.00 44.75 185 GLY A C 1
ATOM 1353 O O . GLY A 1 185 ? 27.952 12.508 -28.876 1.00 44.75 185 GLY A O 1
ATOM 1354 N N . ARG A 1 186 ? 28.301 13.963 -27.197 1.00 38.62 186 ARG A N 1
ATOM 1355 C CA . ARG A 1 186 ? 29.532 14.557 -27.740 1.00 38.62 186 ARG A CA 1
ATOM 1356 C C . ARG A 1 186 ? 30.204 15.501 -26.746 1.00 38.62 186 ARG A C 1
ATOM 1358 O O . ARG A 1 186 ? 29.900 16.686 -26.679 1.00 38.62 186 ARG A O 1
ATOM 1365 N N . ALA A 1 187 ? 31.144 14.949 -25.990 1.00 46.75 187 ALA A N 1
ATOM 1366 C CA . ALA A 1 187 ? 32.264 15.693 -25.439 1.00 46.75 187 ALA A CA 1
ATOM 1367 C C . ALA A 1 187 ? 33.522 15.133 -26.114 1.00 46.75 187 ALA A C 1
ATOM 1369 O O . ALA A 1 187 ? 34.165 14.231 -25.589 1.00 46.75 187 ALA A O 1
ATOM 1370 N N . ASP A 1 188 ? 33.817 15.622 -27.319 1.00 43.97 188 ASP A N 1
ATOM 1371 C CA . ASP A 1 188 ? 35.105 15.389 -27.971 1.00 43.97 188 ASP A CA 1
ATOM 1372 C C . ASP A 1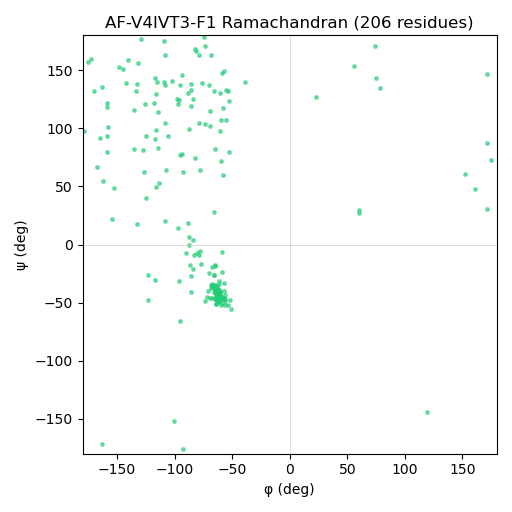 188 ? 36.057 16.498 -27.509 1.00 43.97 188 ASP A C 1
ATOM 1374 O O . ASP A 1 188 ? 35.999 17.633 -27.983 1.00 43.97 188 ASP A O 1
ATOM 1378 N N . GLY A 1 189 ? 36.904 16.173 -26.534 1.00 46.44 189 GLY A N 1
ATOM 1379 C CA . GLY A 1 189 ? 38.120 16.920 -26.248 1.00 46.44 189 GLY A CA 1
ATOM 1380 C C . GLY A 1 189 ? 39.304 16.247 -26.938 1.00 46.44 189 GLY A C 1
ATOM 1381 O O . GLY A 1 189 ? 39.543 15.068 -26.701 1.00 46.44 189 GLY A O 1
ATOM 1382 N N . ALA A 1 190 ? 40.044 16.989 -27.763 1.00 49.12 190 ALA A N 1
ATOM 1383 C CA . ALA A 1 190 ? 41.440 16.716 -28.118 1.00 49.12 190 ALA A CA 1
ATOM 1384 C C . ALA A 1 190 ? 42.024 17.910 -28.890 1.00 49.12 190 ALA A C 1
ATOM 1386 O O . ALA A 1 190 ? 41.414 18.372 -29.853 1.00 49.12 190 ALA A O 1
ATOM 1387 N N . GLY A 1 191 ? 43.215 18.373 -28.499 1.00 41.53 191 GLY A N 1
ATOM 1388 C CA . GLY A 1 191 ? 44.014 19.298 -29.308 1.00 41.53 191 GLY A CA 1
ATOM 1389 C C . GLY A 1 191 ? 44.935 20.210 -28.505 1.00 41.53 191 GLY A C 1
ATOM 1390 O O . GLY A 1 191 ? 44.765 21.422 -28.548 1.00 41.53 191 GLY A O 1
ATOM 1391 N N . ASP A 1 192 ? 45.869 19.618 -27.763 1.00 46.88 192 ASP A N 1
ATOM 1392 C CA . ASP A 1 192 ? 47.080 20.292 -27.280 1.00 46.88 192 ASP A CA 1
ATOM 1393 C C . ASP A 1 192 ? 48.119 20.369 -28.425 1.00 46.88 192 ASP A C 1
ATOM 1395 O O . ASP A 1 192 ? 48.013 19.587 -29.376 1.00 46.88 192 ASP A O 1
ATOM 1399 N N . ALA A 1 193 ? 49.127 21.239 -28.265 1.00 48.34 193 ALA A N 1
ATOM 1400 C CA . ALA A 1 193 ? 50.316 21.462 -29.108 1.00 48.34 193 ALA A CA 1
ATOM 1401 C C . ALA A 1 193 ? 50.122 22.224 -30.451 1.00 48.34 193 ALA A C 1
ATOM 1403 O O . ALA A 1 193 ? 49.146 22.015 -31.160 1.00 48.34 193 ALA A O 1
ATOM 1404 N N . ASP A 1 194 ? 51.019 23.085 -30.949 1.00 41.62 194 ASP A N 1
ATOM 1405 C CA . ASP A 1 194 ? 52.337 23.603 -30.533 1.00 41.62 194 ASP A CA 1
ATOM 1406 C C . ASP A 1 194 ? 52.907 24.420 -31.732 1.00 41.62 194 ASP A C 1
ATOM 1408 O O . ASP A 1 194 ? 52.632 24.041 -32.868 1.00 41.62 194 ASP A O 1
ATOM 1412 N N . GLU A 1 195 ? 53.679 25.494 -31.466 1.00 49.34 195 GLU A N 1
ATOM 1413 C CA . GLU A 1 195 ? 54.669 26.174 -32.354 1.00 49.34 195 GLU A CA 1
ATOM 1414 C C . GLU A 1 195 ? 54.234 26.717 -33.755 1.00 49.34 195 GLU A C 1
ATOM 1416 O O . GLU A 1 195 ? 53.340 26.212 -34.414 1.00 49.34 195 GLU A O 1
ATOM 1421 N N . SER A 1 196 ? 54.812 27.735 -34.405 1.00 50.16 196 SER A N 1
ATOM 1422 C CA . SER A 1 196 ? 55.820 28.774 -34.156 1.00 50.16 196 SER A CA 1
ATOM 1423 C C . SER A 1 196 ? 55.853 29.687 -35.409 1.00 50.16 196 SER A C 1
ATOM 1425 O O . SER A 1 196 ? 55.567 29.240 -36.517 1.00 50.16 196 SER A O 1
ATOM 1427 N N . ASP A 1 197 ? 56.321 30.923 -35.212 1.00 48.72 197 ASP A N 1
ATOM 1428 C CA . ASP A 1 197 ? 57.088 31.768 -36.152 1.00 48.72 197 ASP A CA 1
ATOM 1429 C C . ASP A 1 197 ? 56.422 32.546 -37.312 1.00 48.72 197 ASP A C 1
ATOM 1431 O O . ASP A 1 197 ? 55.635 32.034 -38.106 1.00 48.72 197 ASP A O 1
ATOM 1435 N N . GLY A 1 198 ? 56.833 33.818 -37.451 1.00 48.03 198 GLY A N 1
ATOM 1436 C CA . GLY A 1 198 ? 56.486 34.650 -38.607 1.00 48.03 198 GLY A CA 1
ATOM 1437 C C . GLY A 1 198 ? 56.623 36.174 -38.469 1.00 48.03 198 GLY A C 1
ATOM 1438 O O . GLY A 1 198 ? 55.700 36.890 -38.829 1.00 48.03 198 GLY A O 1
ATOM 1439 N N . SER A 1 199 ? 57.752 36.658 -37.942 1.00 52.84 199 SER A N 1
ATOM 1440 C CA . SER A 1 199 ? 58.477 37.901 -38.300 1.00 52.84 199 SER A CA 1
ATOM 1441 C C . SER A 1 199 ? 57.753 39.082 -38.993 1.00 52.84 199 SER A C 1
ATOM 1443 O O . SER A 1 199 ? 57.290 38.970 -40.125 1.00 52.84 199 SER A O 1
ATOM 1445 N N . GLY A 1 200 ? 57.874 40.289 -38.415 1.00 47.69 200 GLY A N 1
ATOM 1446 C CA . GLY A 1 200 ? 57.665 41.542 -39.159 1.00 47.69 200 GLY A CA 1
ATOM 1447 C C . GLY A 1 200 ? 57.707 42.837 -38.335 1.00 47.69 200 GLY A C 1
ATOM 1448 O O . GLY A 1 200 ? 56.675 43.464 -38.133 1.00 47.69 200 GLY A O 1
ATOM 1449 N N . GLY A 1 201 ? 58.888 43.271 -37.881 1.00 47.16 201 GLY A N 1
ATOM 1450 C CA . GLY A 1 201 ? 59.165 44.713 -37.695 1.00 47.16 201 GLY A CA 1
ATOM 1451 C C . GLY A 1 201 ? 59.813 45.293 -38.966 1.00 47.16 201 GLY A C 1
ATOM 1452 O O . GLY A 1 201 ? 60.042 44.517 -39.898 1.00 47.16 201 GLY A O 1
ATOM 1453 N N . PRO A 1 202 ? 60.237 46.575 -39.025 1.00 67.38 202 PRO A N 1
ATOM 1454 C CA . PRO A 1 202 ? 60.047 47.711 -38.104 1.00 67.38 202 PRO A CA 1
ATOM 1455 C C . PRO A 1 202 ? 59.516 48.986 -38.830 1.00 67.38 202 PRO A C 1
ATOM 1457 O O . PRO A 1 202 ? 59.409 48.976 -40.047 1.00 67.38 202 PRO A O 1
ATOM 1460 N N . ASP A 1 203 ? 59.228 50.093 -38.125 1.00 52.31 203 ASP A N 1
ATOM 1461 C CA . ASP A 1 203 ? 59.822 51.427 -38.405 1.00 52.31 203 ASP A CA 1
ATOM 1462 C C . ASP A 1 203 ? 59.443 52.475 -37.333 1.00 52.31 203 ASP A C 1
ATOM 1464 O O . ASP A 1 203 ? 58.525 52.271 -36.543 1.00 52.31 203 ASP A O 1
ATOM 1468 N N . ARG A 1 204 ? 60.240 53.545 -37.246 1.00 56.66 204 ARG A N 1
ATOM 1469 C CA . ARG A 1 204 ? 60.491 54.383 -36.059 1.00 56.66 204 ARG A CA 1
ATOM 1470 C C . ARG A 1 204 ? 59.700 55.731 -36.026 1.00 56.66 204 ARG A C 1
ATOM 1472 O O . ARG A 1 204 ? 58.574 55.742 -36.504 1.00 56.66 204 ARG A O 1
ATOM 1479 N N . PRO A 1 205 ? 60.165 56.840 -35.378 1.00 63.41 205 PRO A N 1
ATOM 1480 C CA . PRO A 1 205 ? 59.345 57.643 -34.465 1.00 63.41 205 PRO A CA 1
ATOM 1481 C C . PRO A 1 205 ? 58.972 59.029 -35.042 1.00 63.41 205 PRO A C 1
ATOM 1483 O O . PRO A 1 205 ? 59.471 59.438 -36.087 1.00 63.41 205 PRO A O 1
ATOM 1486 N N . GLY A 1 206 ? 58.138 59.794 -34.334 1.00 52.53 206 GLY A N 1
ATOM 1487 C CA . GLY A 1 206 ? 57.855 61.191 -34.677 1.00 52.53 206 GLY A CA 1
ATOM 1488 C C . GLY A 1 206 ? 57.311 61.983 -33.491 1.00 52.53 206 GLY A C 1
ATOM 1489 O O . GLY A 1 206 ? 56.270 61.641 -32.942 1.00 52.53 206 GLY A O 1
ATOM 1490 N N . GLU A 1 207 ? 58.062 63.012 -33.108 1.00 52.12 207 GLU A N 1
ATOM 1491 C CA . GLU A 1 207 ? 57.753 64.059 -32.130 1.00 52.12 207 GLU A CA 1
ATOM 1492 C C . GLU A 1 207 ? 56.468 64.835 -32.455 1.00 52.12 207 GLU A C 1
ATOM 1494 O O . GLU A 1 207 ? 56.169 65.071 -33.628 1.00 52.12 207 GLU A O 1
ATOM 1499 N N . SER A 1 208 ? 55.773 65.316 -31.417 1.00 58.56 208 SER A N 1
ATOM 1500 C CA . SER A 1 208 ? 55.163 66.659 -31.320 1.00 58.56 208 SER A CA 1
ATOM 1501 C C . SER A 1 208 ? 54.768 66.953 -29.875 1.00 58.56 208 SER A C 1
ATOM 1503 O O . SER A 1 208 ? 54.160 66.058 -29.247 1.00 58.56 208 SER A O 1
#

Foldseek 3Di:
DDKAADDADQELVSLLVVLVVCLVVLVVVLVVVCVVVVDDPVRCVVPVAPVSSSVSSLLVSLRRAMKDKDFPVVVVVVCVVQVQEDEDEDDDPPFGIKIKGKFQQFAPPPPPDPDDDDDDDDDPPPPPPPRRRIYMYMYGDHPDPVVRSSVSSVCCSVVGNCVSSPVDPCSDDDPPDPPDPPDDDDPDDDDDDDDDDDDDDDDDDDDD

Sequence (208 aa):
MDTEGTLAPETAAAAREAYEELGPAAQVTTREAAKAMEFDREEYRERVTSDVVGTVRDALFASLLRVHVGTREEFDGWLADHPDYEADVAGSDNVDRVVWHPVPFAGAGDVDGAEAGTDGAVGASEANETPGGGLVVAATYQDERDAAVGTLRRRAFGAVYRERLGVDDAGASAGADADAADGAGRADGAGDADESDGSGGPDRPGES

Radius of gyration: 29.49 Å; Cα contacts (8 Å, |Δi|>4): 230; chains: 1; bounding box: 84×81×61 Å

InterPro domains:
  IPR043832 Protein of unknown function DUF5809 [PF19125] (7-108)
  IPR043832 Protein of unknown function DUF5809 [PF19125] (132-162)

Solvent-accessible surface area (backbone atoms only — not comparable to full-atom values): 12902 Å² total; per-residue (Å²): 120,51,77,42,58,77,45,72,52,70,38,61,65,54,43,38,52,60,51,58,70,32,50,65,57,17,47,51,54,51,50,54,51,42,53,75,69,65,52,50,76,66,54,40,64,72,66,63,40,73,65,52,32,47,51,42,28,52,51,52,51,31,62,32,39,37,32,39,38,34,38,43,68,58,49,53,51,49,43,69,78,37,75,54,45,48,79,50,75,44,76,56,92,91,38,61,26,32,35,38,32,75,33,45,68,53,20,96,77,69,84,79,78,88,76,91,73,91,74,93,75,96,68,92,68,86,69,79,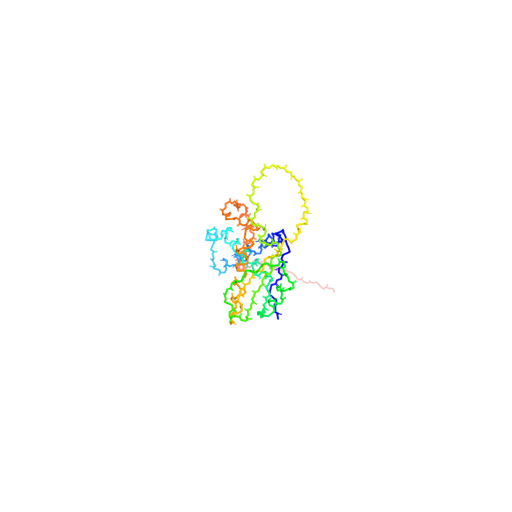70,72,76,53,33,18,26,29,43,30,31,39,39,88,82,54,60,69,60,42,52,53,50,39,29,54,47,43,34,65,77,57,42,37,71,68,56,65,63,62,93,66,92,77,83,77,95,73,81,89,86,80,85,82,86,84,87,83,86,85,82,85,84,80,89,77,91,82,91,81,87,85,84,86,86,87,90,83,90,132

Secondary structure (DSSP, 8-state):
-EEE-SB--SSHHHHHHHHHHTHHHHHHHHHHHHHHTT--HHHHHHH--HHHHHHHHHHHHHHHB-EEEEEHHHHHHHHHH-TTPEEEEES-TT--EEEEEEETT--TTTT-----------------------EEEEEEESS-HHHHHHHHHHHHIIIIIHHHTT-----SS-----------------------------------

pLDDT: mean 77.51, std 23.09, range [31.28, 98.12]

Mean predicted aligned error: 13.72 Å